Protein AF-0000000087552614 (afdb_homodimer)

pLDDT: mean 97.29, std 1.92, range [86.25, 98.88]

Structure (mmCIF, N/CA/C/O backbone):
data_AF-0000000087552614-model_v1
#
loop_
_entity.id
_entity.type
_entity.pdbx_description
1 polymer 'ABM domain-containing protein'
#
loop_
_atom_site.group_PDB
_atom_site.id
_atom_site.type_symbol
_atom_site.label_atom_id
_atom_site.label_alt_id
_atom_site.label_comp_id
_atom_site.label_asym_id
_atom_site.label_entity_id
_atom_site.label_seq_id
_atom_site.pdbx_PDB_ins_code
_atom_site.Cartn_x
_atom_site.Cartn_y
_atom_site.Cartn_z
_atom_site.occupancy
_atom_site.B_iso_or_equiv
_atom_site.auth_seq_id
_atom_site.auth_comp_id
_atom_site.auth_asym_id
_atom_site.auth_atom_id
_atom_site.pdbx_PDB_model_num
ATOM 1 N N . MET A 1 1 ? -5.281 -1.319 14.594 1 91.44 1 MET A N 1
ATOM 2 C CA . MET A 1 1 ? -5.262 -1.815 13.227 1 91.44 1 MET A CA 1
ATOM 3 C C . MET A 1 1 ? -3.836 -2.098 12.766 1 91.44 1 MET A C 1
ATOM 5 O O . MET A 1 1 ? -2.91 -1.363 13.117 1 91.44 1 MET A O 1
ATOM 9 N N . ILE A 1 2 ? -3.617 -3.404 12.156 1 97.44 2 ILE A N 1
ATOM 10 C CA . ILE A 1 2 ? -2.316 -3.822 11.641 1 97.44 2 ILE A CA 1
ATOM 11 C C . ILE A 1 2 ? -2.246 -3.561 10.141 1 97.44 2 ILE A C 1
ATOM 13 O O . ILE A 1 2 ? -3.111 -4.012 9.383 1 97.44 2 ILE A O 1
ATOM 17 N N . ASN A 1 3 ? -1.23 -2.799 9.727 1 98.5 3 ASN A N 1
ATOM 18 C CA . ASN A 1 3 ? -1.016 -2.492 8.312 1 98.5 3 ASN A CA 1
ATOM 19 C C . ASN A 1 3 ? 0.333 -3.014 7.828 1 98.5 3 ASN A C 1
ATOM 21 O O . ASN A 1 3 ? 1.365 -2.754 8.445 1 98.5 3 ASN A O 1
ATOM 25 N N . VAL A 1 4 ? 0.283 -3.771 6.781 1 98.38 4 VAL A N 1
ATOM 26 C CA . VAL A 1 4 ? 1.5 -4.426 6.312 1 98.38 4 VAL A CA 1
ATOM 27 C C . VAL A 1 4 ? 1.606 -4.297 4.793 1 98.38 4 VAL A C 1
ATOM 29 O O . VAL A 1 4 ? 0.61 -4.438 4.082 1 98.38 4 VAL A O 1
ATOM 32 N N . ILE A 1 5 ? 2.811 -4.047 4.309 1 98.69 5 ILE A N 1
ATOM 33 C CA . ILE A 1 5 ? 3.127 -4.168 2.891 1 98.69 5 ILE A CA 1
ATOM 34 C C . ILE A 1 5 ? 4.223 -5.211 2.693 1 98.69 5 ILE A C 1
ATOM 36 O O . ILE A 1 5 ? 5.246 -5.188 3.383 1 98.69 5 ILE A O 1
ATOM 40 N N . VAL A 1 6 ? 3.971 -6.09 1.842 1 98.5 6 VAL A N 1
ATOM 41 C CA . VAL A 1 6 ? 4.969 -7.082 1.453 1 98.5 6 VAL A CA 1
ATOM 42 C C . VAL A 1 6 ? 5.328 -6.902 -0.021 1 98.5 6 VAL A C 1
ATOM 44 O O . VAL A 1 6 ? 4.441 -6.789 -0.871 1 98.5 6 VAL A O 1
ATOM 47 N N . THR A 1 7 ? 6.559 -6.828 -0.324 1 98.56 7 THR A N 1
ATOM 48 C CA . THR A 1 7 ? 7.012 -6.77 -1.709 1 98.56 7 THR A CA 1
ATOM 49 C C . THR A 1 7 ? 8 -7.891 -2.002 1 98.56 7 THR A C 1
ATOM 51 O O . THR A 1 7 ? 8.773 -8.289 -1.125 1 98.56 7 THR A O 1
ATOM 54 N N . TYR A 1 8 ? 7.926 -8.328 -3.164 1 98.62 8 TYR A N 1
ATOM 55 C CA . TYR A 1 8 ? 8.875 -9.336 -3.621 1 98.62 8 TYR A CA 1
ATOM 56 C C . TYR A 1 8 ? 8.93 -9.383 -5.145 1 98.62 8 TYR A C 1
ATOM 58 O O . TYR A 1 8 ? 7.98 -8.977 -5.816 1 98.62 8 TYR A O 1
ATOM 66 N N . THR A 1 9 ? 10.055 -9.883 -5.684 1 98.38 9 THR A N 1
ATOM 67 C CA . THR A 1 9 ? 10.266 -10.016 -7.121 1 98.38 9 THR A CA 1
ATOM 68 C C . THR A 1 9 ? 10.391 -11.484 -7.512 1 98.38 9 THR A C 1
ATOM 70 O O . THR A 1 9 ? 11.047 -12.266 -6.82 1 98.38 9 THR A O 1
ATOM 73 N N . VAL A 1 10 ? 9.719 -11.875 -8.562 1 98.19 10 VAL A N 1
ATOM 74 C CA . VAL A 1 10 ? 9.828 -13.242 -9.062 1 98.19 10 VAL A CA 1
ATOM 75 C C . VAL A 1 10 ? 10.523 -13.242 -10.422 1 98.19 10 VAL A C 1
ATOM 77 O O . VAL A 1 10 ? 10.734 -12.188 -11.023 1 98.19 10 VAL A O 1
ATOM 80 N N . LYS A 1 11 ? 10.891 -14.43 -10.875 1 97.12 11 LYS A N 1
ATOM 81 C CA . LYS A 1 11 ? 11.43 -14.562 -12.227 1 97.12 11 LYS A CA 1
ATOM 82 C C . LYS A 1 11 ? 10.352 -14.344 -13.273 1 97.12 11 LYS A C 1
ATOM 84 O O . LYS A 1 11 ? 9.188 -14.711 -13.062 1 97.12 11 LYS A O 1
ATOM 89 N N . PRO A 1 12 ? 10.82 -13.75 -14.359 1 97.38 12 PRO A N 1
ATOM 90 C CA . PRO A 1 12 ? 9.836 -13.484 -15.414 1 97.38 12 PRO A CA 1
ATOM 91 C C . PRO A 1 12 ? 9.016 -14.711 -15.789 1 97.38 12 PRO A C 1
ATOM 93 O O . PRO A 1 12 ? 7.82 -14.602 -16.047 1 97.38 12 PRO A O 1
ATOM 96 N N . GLU A 1 13 ? 9.57 -15.875 -15.812 1 97.31 13 GLU A N 1
ATOM 97 C CA . GLU A 1 13 ? 8.898 -17.094 -16.266 1 97.31 13 GLU A CA 1
ATOM 98 C C . GLU A 1 13 ? 7.836 -17.547 -15.273 1 97.31 13 GLU A C 1
ATOM 100 O O . GLU A 1 13 ? 6.984 -18.375 -15.602 1 97.31 13 GLU A O 1
ATOM 105 N N . PHE A 1 14 ? 7.926 -16.984 -14.062 1 98.25 14 PHE A N 1
ATOM 106 C CA . PHE A 1 14 ? 7 -17.422 -13.023 1 98.25 14 PHE A CA 1
ATOM 107 C C . PHE A 1 14 ? 5.879 -16.406 -12.836 1 98.25 14 PHE A C 1
ATOM 109 O O . PHE A 1 14 ? 4.957 -16.625 -12.047 1 98.25 14 PHE A O 1
ATOM 116 N N . VAL A 1 15 ? 5.828 -15.281 -13.5 1 98.44 15 VAL A N 1
ATOM 117 C CA . VAL A 1 15 ? 4.902 -14.172 -13.305 1 98.44 15 VAL A CA 1
ATOM 118 C C . VAL A 1 15 ? 3.469 -14.648 -13.523 1 98.44 15 VAL A C 1
ATOM 120 O O . VAL A 1 15 ? 2.594 -14.414 -12.688 1 98.44 15 VAL A O 1
ATOM 123 N N . SER A 1 16 ? 3.234 -15.305 -14.625 1 98.44 16 SER A N 1
ATOM 124 C CA . SER A 1 16 ? 1.885 -15.766 -14.945 1 98.44 16 SER A CA 1
ATOM 125 C C . SER A 1 16 ? 1.366 -16.75 -13.898 1 98.44 16 SER A C 1
ATOM 127 O O . SER A 1 16 ? 0.228 -16.625 -13.445 1 98.44 16 SER A O 1
ATOM 129 N N . GLU A 1 17 ? 2.195 -17.688 -13.57 1 98.44 17 GLU A N 1
ATOM 130 C CA . GLU A 1 17 ? 1.82 -18.672 -12.555 1 98.44 17 GLU A CA 1
ATOM 131 C C . GLU A 1 17 ? 1.575 -18 -11.211 1 98.44 17 GLU A C 1
ATOM 133 O O . GLU A 1 17 ? 0.636 -18.359 -10.492 1 98.44 17 GLU A O 1
ATOM 138 N N . ASN A 1 18 ? 2.451 -17.062 -10.852 1 98.56 18 ASN A N 1
ATOM 139 C CA . ASN A 1 18 ? 2.262 -16.344 -9.602 1 98.56 18 ASN A CA 1
ATOM 140 C C . ASN A 1 18 ? 0.92 -15.625 -9.562 1 98.56 18 ASN A C 1
ATOM 142 O O . ASN A 1 18 ? 0.214 -15.664 -8.555 1 98.56 18 ASN A O 1
ATOM 146 N N . LYS A 1 19 ? 0.552 -14.914 -10.625 1 98.62 19 LYS A N 1
ATOM 147 C CA . LYS A 1 19 ? -0.737 -14.242 -10.727 1 98.62 19 LYS A CA 1
ATOM 148 C C . LYS A 1 19 ? -1.891 -15.219 -10.508 1 98.62 19 LYS A C 1
ATOM 150 O O . LYS A 1 19 ? -2.85 -14.906 -9.797 1 98.62 19 LYS A O 1
ATOM 155 N N . THR A 1 20 ? -1.767 -16.375 -11.141 1 98.69 20 THR A N 1
ATOM 156 C CA . THR A 1 20 ? -2.793 -17.391 -10.992 1 98.69 20 THR A CA 1
ATOM 157 C C . THR A 1 20 ? -2.922 -17.828 -9.539 1 98.69 20 THR A C 1
ATOM 159 O O . THR A 1 20 ? -4.035 -17.953 -9.016 1 98.69 20 THR A O 1
ATOM 162 N N . ASN A 1 21 ? -1.779 -18.062 -8.898 1 98.62 21 ASN A N 1
ATOM 163 C CA . ASN A 1 21 ? -1.773 -18.469 -7.496 1 98.62 21 ASN A CA 1
ATOM 164 C C . ASN A 1 21 ? -2.387 -17.406 -6.598 1 98.62 21 ASN A C 1
ATOM 166 O O . ASN A 1 21 ? -3.105 -17.719 -5.648 1 98.62 21 ASN A O 1
ATOM 170 N N . ILE A 1 22 ? -2.117 -16.156 -6.875 1 98.75 22 ILE A N 1
ATOM 171 C CA . ILE A 1 22 ? -2.652 -15.031 -6.105 1 98.75 22 ILE A CA 1
ATOM 172 C C . ILE A 1 22 ? -4.172 -15 -6.234 1 98.75 22 ILE A C 1
ATOM 174 O O . ILE A 1 22 ? -4.883 -14.883 -5.23 1 98.75 22 ILE A O 1
ATOM 178 N N . ARG A 1 23 ? -4.656 -15.141 -7.465 1 98.19 23 ARG A N 1
ATOM 179 C CA . ARG A 1 23 ? -6.102 -15.141 -7.676 1 98.19 23 ARG A CA 1
ATOM 180 C C . ARG A 1 23 ? -6.773 -16.25 -6.891 1 98.19 23 ARG A C 1
ATOM 182 O O . ARG A 1 23 ? -7.863 -16.078 -6.344 1 98.19 23 ARG A O 1
ATOM 189 N N . LYS A 1 24 ? -6.125 -17.406 -6.848 1 97.81 24 LYS A N 1
ATOM 190 C CA . LYS A 1 24 ? -6.668 -18.562 -6.129 1 97.81 24 LYS A CA 1
ATOM 191 C C . LYS A 1 24 ? -6.879 -18.234 -4.652 1 97.81 24 LYS A C 1
ATOM 193 O O . LYS A 1 24 ? -7.949 -18.484 -4.105 1 97.81 24 LYS A O 1
ATOM 198 N N . PHE A 1 25 ? -5.863 -17.609 -4.023 1 98.19 25 PHE A N 1
ATOM 199 C CA . PHE A 1 25 ? -6.066 -17.391 -2.594 1 98.19 25 PHE A CA 1
ATOM 200 C C . PHE A 1 25 ? -6.992 -16.203 -2.354 1 98.19 25 PHE A C 1
ATOM 202 O O . PHE A 1 25 ? -7.707 -16.156 -1.349 1 98.19 25 PHE A O 1
ATOM 209 N N . LEU A 1 26 ? -6.988 -15.211 -3.24 1 97.81 26 LEU A N 1
ATOM 210 C CA . LEU A 1 26 ? -7.934 -14.109 -3.084 1 97.81 26 LEU A CA 1
ATOM 211 C C . LEU A 1 26 ? -9.367 -14.609 -3.137 1 97.81 26 LEU A C 1
ATOM 213 O O . LEU A 1 26 ? -10.234 -14.109 -2.416 1 97.81 26 LEU A O 1
ATOM 217 N N . GLU A 1 27 ? -9.625 -15.625 -4.027 1 96.25 27 GLU A N 1
ATOM 218 C CA . GLU A 1 27 ? -10.93 -16.266 -4.078 1 96.25 27 GLU A CA 1
ATOM 219 C C . GLU A 1 27 ? -11.273 -16.922 -2.744 1 96.25 27 GLU A C 1
ATOM 221 O O . GLU A 1 27 ? -12.414 -16.844 -2.273 1 96.25 27 GLU A O 1
ATOM 226 N N . GLY A 1 28 ? -10.289 -17.516 -2.148 1 95.31 28 GLY A N 1
ATOM 227 C CA . GLY A 1 28 ? -10.484 -18.125 -0.842 1 95.31 28 GLY A CA 1
ATOM 228 C C . GLY A 1 28 ? -10.812 -17.125 0.243 1 95.31 28 GLY A C 1
ATOM 229 O O . GLY A 1 28 ? -11.531 -17.453 1.197 1 95.31 28 GLY A O 1
ATOM 230 N N . PHE A 1 29 ? -10.273 -15.914 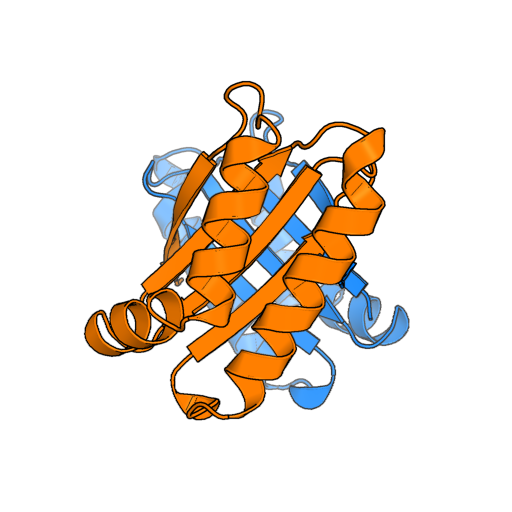0.138 1 96.88 29 PHE A N 1
ATOM 231 C CA . PHE A 1 29 ? -10.492 -14.859 1.124 1 96.88 29 PHE A CA 1
ATOM 232 C C . PHE A 1 29 ? -11.945 -14.383 1.096 1 96.88 29 PHE A C 1
ATOM 234 O O . PHE A 1 29 ? -12.43 -13.805 2.068 1 96.88 29 PHE A O 1
ATOM 241 N N . LYS A 1 30 ? -12.602 -14.609 0.006 1 93.75 30 LYS A N 1
ATOM 242 C CA . LYS A 1 30 ? -13.977 -14.133 -0.14 1 93.75 30 LYS A CA 1
ATOM 243 C C . LYS A 1 30 ? -14.906 -14.828 0.848 1 93.75 30 LYS A C 1
ATOM 245 O O . LYS A 1 30 ? -16 -14.336 1.132 1 93.75 30 LYS A O 1
ATOM 250 N N . ASN A 1 31 ? -14.531 -15.953 1.357 1 93 31 ASN A N 1
ATOM 251 C CA . ASN A 1 31 ? -15.344 -16.734 2.289 1 93 31 ASN A CA 1
ATOM 252 C C . ASN A 1 31 ? -15.133 -16.266 3.73 1 93 31 ASN A C 1
ATOM 254 O O . ASN A 1 31 ? -15.82 -16.734 4.641 1 93 31 ASN A O 1
ATOM 258 N N . LEU A 1 32 ? -14.234 -15.375 3.982 1 96 32 LEU A N 1
ATOM 259 C CA . LEU A 1 32 ? -13.953 -14.828 5.305 1 96 32 LEU A CA 1
ATOM 260 C C . LEU A 1 32 ? -14.766 -13.555 5.547 1 96 32 LEU A C 1
ATOM 262 O O . LEU A 1 32 ? -15.414 -13.047 4.633 1 96 32 LEU A O 1
ATOM 266 N N . ASN A 1 33 ? -14.727 -13.07 6.84 1 96.62 33 ASN A N 1
ATOM 267 C CA . ASN A 1 33 ? -15.398 -11.812 7.172 1 96.62 33 ASN A CA 1
ATOM 268 C C . ASN A 1 33 ? -14.641 -10.609 6.637 1 96.62 33 ASN A C 1
ATOM 270 O O . ASN A 1 33 ? -13.703 -10.125 7.277 1 96.62 33 ASN A O 1
ATOM 274 N N . GLN A 1 34 ? -15.133 -10.078 5.547 1 95 34 GLN A N 1
ATOM 275 C CA . GLN A 1 34 ? -14.438 -9.039 4.793 1 95 34 GLN A CA 1
ATOM 276 C C . GLN A 1 34 ? -14.406 -7.727 5.566 1 95 34 GLN A C 1
ATOM 278 O O . GLN A 1 34 ? -13.664 -6.809 5.207 1 95 34 GLN A O 1
ATOM 283 N N . SER A 1 35 ? -15.164 -7.652 6.609 1 96.44 35 SER A N 1
ATOM 284 C CA . SER A 1 35 ? -15.203 -6.414 7.379 1 96.44 35 SER A CA 1
ATOM 285 C C . SER A 1 35 ? -14.031 -6.336 8.359 1 96.44 35 SER A C 1
ATOM 287 O O . SER A 1 35 ? -13.773 -5.281 8.938 1 96.44 35 SER A O 1
ATOM 289 N N . THR A 1 36 ? -13.281 -7.414 8.484 1 98 36 THR A N 1
ATOM 290 C CA . THR A 1 36 ? -12.281 -7.477 9.547 1 98 36 THR A CA 1
ATOM 291 C C . THR A 1 36 ? -10.883 -7.297 8.977 1 98 36 THR A C 1
ATOM 293 O O . THR A 1 36 ? -9.914 -7.164 9.727 1 98 36 THR A O 1
ATOM 296 N N . PHE A 1 37 ? -10.766 -7.277 7.652 1 98.38 37 PHE A N 1
ATOM 297 C CA . PHE A 1 37 ? -9.461 -7.102 7.023 1 98.38 37 PHE A CA 1
ATOM 298 C C . PHE A 1 37 ? -9.617 -6.602 5.594 1 98.38 37 PHE A C 1
ATOM 300 O O . PHE A 1 37 ? -10.719 -6.621 5.039 1 98.38 37 PHE A O 1
ATOM 307 N N . GLU A 1 38 ? -8.578 -6.07 5.062 1 97.44 38 GLU A N 1
ATOM 308 C CA . GLU A 1 38 ? -8.414 -5.691 3.662 1 97.44 38 GLU A CA 1
ATOM 309 C C . GLU A 1 38 ? -7.129 -6.273 3.08 1 97.44 38 GLU A C 1
ATOM 311 O O . GLU A 1 38 ? -6.09 -6.277 3.738 1 97.44 38 GLU A O 1
ATOM 316 N N . TYR A 1 39 ? -7.262 -6.848 1.894 1 98.31 39 TYR A N 1
ATOM 317 C CA . TYR A 1 39 ? -6.117 -7.453 1.226 1 98.31 39 TYR A CA 1
ATOM 318 C C . TYR A 1 39 ? -6.145 -7.172 -0.272 1 98.31 39 TYR A C 1
ATOM 320 O O . TYR A 1 39 ? -7.074 -7.59 -0.97 1 98.31 39 TYR A O 1
ATOM 328 N N . LYS A 1 40 ? -5.125 -6.48 -0.748 1 98 40 LYS A N 1
ATOM 329 C CA . LYS A 1 40 ? -4.996 -6.168 -2.168 1 98 40 LYS A CA 1
ATOM 330 C C . LYS A 1 40 ? -3.609 -6.543 -2.689 1 98 40 LYS A C 1
ATOM 332 O O . LYS A 1 40 ? -2.611 -6.379 -1.985 1 98 40 LYS A O 1
ATOM 337 N N . VAL A 1 41 ? -3.646 -7 -3.875 1 98.81 41 VAL A N 1
ATOM 338 C CA . VAL A 1 41 ? -2.379 -7.387 -4.48 1 98.81 41 VAL A CA 1
ATOM 339 C C . VAL A 1 41 ? -2.184 -6.637 -5.797 1 98.81 41 VAL A C 1
ATOM 341 O O . VAL A 1 41 ? -3.115 -6.512 -6.594 1 98.81 41 VAL A O 1
ATOM 344 N N . TYR A 1 42 ? -0.961 -6.18 -5.984 1 98.81 42 TYR A N 1
ATOM 345 C CA . TYR A 1 42 ? -0.604 -5.41 -7.168 1 98.81 42 TYR A CA 1
ATOM 346 C C . TYR A 1 42 ? 0.678 -5.941 -7.801 1 98.81 42 TYR A C 1
ATOM 348 O O . TYR A 1 42 ? 1.432 -6.676 -7.16 1 98.81 42 TYR A O 1
ATOM 356 N N . ILE A 1 43 ? 0.836 -5.594 -9.023 1 98.62 43 ILE A N 1
ATOM 357 C CA . ILE A 1 43 ? 2.119 -5.762 -9.695 1 98.62 43 ILE A CA 1
ATOM 358 C C . ILE A 1 43 ? 2.65 -4.402 -10.141 1 98.62 43 ILE A C 1
ATOM 360 O O . ILE A 1 43 ? 1.888 -3.559 -10.625 1 98.62 43 ILE A O 1
ATOM 364 N N . LYS A 1 44 ? 3.955 -4.199 -9.945 1 98 44 LYS A N 1
ATOM 365 C CA . LYS A 1 44 ? 4.574 -2.924 -10.305 1 98 44 LYS A CA 1
ATOM 366 C C . LYS A 1 44 ? 4.828 -2.838 -11.805 1 98 44 LYS A C 1
ATOM 368 O O . LYS A 1 44 ? 4.602 -3.805 -12.539 1 98 44 LYS A O 1
ATOM 373 N N . GLU A 1 45 ? 5.258 -1.737 -12.242 1 97.31 45 GLU A N 1
ATOM 374 C CA . GLU A 1 45 ? 5.414 -1.445 -13.664 1 97.31 45 GLU A CA 1
ATOM 375 C C . GLU A 1 45 ? 6.484 -2.33 -14.297 1 97.31 45 GLU A C 1
ATOM 377 O O . GLU A 1 45 ? 6.441 -2.602 -15.5 1 97.31 45 GLU A O 1
ATOM 382 N N . ASP A 1 46 ? 7.48 -2.826 -13.477 1 97.44 46 ASP A N 1
ATOM 383 C CA . ASP A 1 46 ? 8.555 -3.656 -14.016 1 97.44 46 ASP A CA 1
ATOM 384 C C . ASP A 1 46 ? 8.023 -5.023 -14.445 1 97.44 46 ASP A C 1
ATOM 386 O O . ASP A 1 46 ? 8.727 -5.781 -15.117 1 97.44 46 ASP A O 1
ATOM 390 N N . GLY A 1 47 ? 6.863 -5.383 -14.016 1 97.5 47 GLY A N 1
ATOM 391 C CA . GLY A 1 47 ? 6.18 -6.59 -14.453 1 97.5 47 GLY A CA 1
ATOM 392 C C . GLY A 1 47 ? 6.609 -7.828 -13.688 1 97.5 47 GLY A C 1
ATOM 393 O O . GLY A 1 47 ? 6.133 -8.93 -13.961 1 97.5 47 GLY A O 1
ATOM 394 N N . VAL A 1 48 ? 7.555 -7.648 -12.711 1 98.06 48 VAL A N 1
ATOM 395 C CA . VAL A 1 48 ? 8.062 -8.836 -12.031 1 98.06 48 VAL A CA 1
ATOM 396 C C . VAL A 1 48 ? 8.008 -8.625 -10.516 1 98.06 48 VAL A C 1
ATOM 398 O O . VAL A 1 48 ? 8.164 -9.57 -9.742 1 98.06 48 VAL A O 1
ATOM 401 N N . THR A 1 49 ? 7.785 -7.395 -10.016 1 98.5 49 THR A N 1
ATOM 402 C CA . THR A 1 49 ? 7.711 -7.094 -8.594 1 98.5 49 THR A CA 1
ATOM 403 C C . THR A 1 49 ? 6.258 -6.977 -8.141 1 98.5 49 THR A C 1
ATOM 405 O O . THR A 1 49 ? 5.484 -6.211 -8.711 1 98.5 49 THR A O 1
ATOM 408 N N . PHE A 1 50 ? 5.93 -7.793 -7.133 1 98.75 50 PHE A N 1
ATOM 409 C CA . PHE A 1 50 ? 4.578 -7.82 -6.586 1 98.75 50 PHE A CA 1
ATOM 410 C C . PHE A 1 50 ? 4.523 -7.105 -5.242 1 98.75 50 PHE A C 1
ATOM 412 O O . PHE A 1 50 ? 5.508 -7.094 -4.5 1 98.75 50 PHE A O 1
ATOM 419 N N . LEU A 1 51 ? 3.426 -6.492 -5.027 1 98.88 51 LEU A N 1
ATOM 420 C CA . LEU A 1 51 ? 3.162 -5.793 -3.777 1 98.88 51 LEU A CA 1
ATOM 421 C C . LEU A 1 51 ? 1.842 -6.25 -3.166 1 98.88 51 LEU A C 1
ATOM 423 O O . LEU A 1 51 ? 0.796 -6.18 -3.816 1 98.88 51 LEU A O 1
ATOM 427 N N . HIS A 1 52 ? 1.877 -6.812 -1.969 1 98.81 52 HIS A N 1
ATOM 428 C CA . HIS A 1 52 ? 0.703 -7.148 -1.17 1 98.81 52 HIS A CA 1
ATOM 429 C C . HIS A 1 52 ? 0.426 -6.074 -0.123 1 98.81 52 HIS A C 1
ATOM 431 O O . HIS A 1 52 ? 1.271 -5.805 0.733 1 98.81 52 HIS A O 1
ATOM 437 N N . TYR A 1 53 ? -0.709 -5.457 -0.28 1 98.69 53 TYR A N 1
ATOM 438 C CA . TYR A 1 53 ? -1.205 -4.5 0.704 1 98.69 53 TYR A CA 1
ATOM 439 C C . TYR A 1 53 ? -2.271 -5.137 1.591 1 98.69 53 TYR A C 1
ATOM 441 O O . TYR A 1 53 ? -3.266 -5.668 1.093 1 98.69 53 TYR A O 1
ATOM 449 N N . SER A 1 54 ? -2.012 -5.047 3.008 1 98.56 54 SER A N 1
ATOM 450 C CA . SER A 1 54 ? -2.99 -5.688 3.879 1 98.56 54 SER A CA 1
ATOM 451 C C . SER A 1 54 ? -3.199 -4.887 5.16 1 98.56 54 SER A C 1
ATOM 453 O O . SER A 1 54 ? -2.264 -4.266 5.668 1 98.56 54 SER A O 1
ATOM 455 N N . ASN A 1 55 ? -4.418 -4.852 5.609 1 98.25 55 ASN A N 1
ATOM 456 C CA . ASN A 1 55 ? -4.84 -4.312 6.898 1 98.25 55 ASN A CA 1
ATOM 457 C C . ASN A 1 55 ? -5.684 -5.32 7.68 1 98.25 55 ASN A C 1
ATOM 459 O O . ASN A 1 55 ? -6.547 -5.984 7.105 1 98.25 55 ASN A O 1
ATOM 463 N N . TYR A 1 56 ? -5.41 -5.426 8.977 1 98.5 56 TYR A N 1
ATOM 464 C CA . TYR A 1 56 ? -6.156 -6.309 9.867 1 98.5 56 TYR A CA 1
ATOM 465 C C . TYR A 1 56 ? -6.637 -5.555 11.102 1 98.5 56 TYR A C 1
ATOM 467 O O . TYR A 1 56 ? -5.898 -4.738 11.664 1 98.5 56 TYR A O 1
ATOM 475 N N . ILE A 1 57 ? -7.844 -5.918 11.641 1 98 57 ILE A N 1
ATOM 476 C CA . ILE A 1 57 ? -8.398 -5.203 12.789 1 98 57 ILE A CA 1
ATOM 477 C C . ILE A 1 57 ? -7.609 -5.559 14.047 1 98 57 ILE A C 1
ATOM 479 O O . ILE A 1 57 ? -7.586 -4.789 15.008 1 98 57 ILE A O 1
ATOM 483 N N . ASN A 1 58 ? -7.102 -6.75 14.078 1 97.69 58 ASN A N 1
ATOM 484 C CA . ASN A 1 58 ? -6.258 -7.188 15.188 1 97.69 58 ASN A CA 1
ATOM 485 C C . ASN A 1 58 ? -5.402 -8.391 14.797 1 97.69 58 ASN A C 1
ATOM 487 O O . ASN A 1 58 ? -5.488 -8.883 13.672 1 97.69 58 ASN A O 1
ATOM 491 N N . LYS A 1 59 ? -4.539 -8.789 15.719 1 96.94 59 LYS A N 1
ATOM 492 C CA . LYS A 1 59 ? -3.568 -9.852 15.453 1 96.94 59 LYS A CA 1
ATOM 493 C C . LYS A 1 59 ? -4.266 -11.18 15.211 1 96.94 59 LYS A C 1
ATOM 495 O O . LYS A 1 59 ? -3.789 -12 14.422 1 96.94 59 LYS A O 1
ATOM 500 N N . GLU A 1 60 ? -5.348 -11.375 15.875 1 97.81 60 GLU A N 1
ATOM 501 C CA . GLU A 1 60 ? -6.094 -12.625 15.711 1 97.81 60 GLU A CA 1
ATOM 502 C C . GLU A 1 60 ? -6.605 -12.781 14.281 1 97.81 60 GLU A C 1
ATOM 504 O O . GLU A 1 60 ? -6.469 -13.844 13.68 1 97.81 60 GLU A O 1
ATOM 509 N N . ILE A 1 61 ? -7.148 -11.742 13.758 1 97.94 61 ILE A N 1
ATOM 510 C CA . ILE A 1 61 ? -7.664 -11.758 12.391 1 97.94 61 ILE A CA 1
ATOM 511 C C . ILE A 1 61 ? -6.512 -11.938 11.406 1 97.94 61 ILE A C 1
ATOM 513 O O . ILE A 1 61 ? -6.625 -12.703 10.445 1 97.94 61 ILE A O 1
ATOM 517 N N . GLN A 1 62 ? -5.422 -11.281 11.633 1 98 62 GLN A N 1
ATOM 518 C CA . GLN A 1 62 ? -4.242 -11.461 10.789 1 98 62 GLN A CA 1
ATOM 519 C C . GLN A 1 62 ? -3.838 -12.938 10.719 1 98 62 GLN A C 1
ATOM 521 O O . GLN A 1 62 ? -3.605 -13.469 9.633 1 98 62 GLN A O 1
ATOM 526 N N . HIS A 1 63 ? -3.721 -13.508 11.875 1 97.62 63 HIS A N 1
ATOM 527 C CA . HIS A 1 63 ? -3.344 -14.914 11.961 1 97.62 63 HIS A CA 1
ATOM 528 C C . HIS A 1 63 ? -4.332 -15.797 11.203 1 97.62 63 HIS A C 1
ATOM 530 O O . HIS A 1 63 ? -3.924 -16.703 10.461 1 97.62 63 HIS A O 1
ATOM 536 N N . GLU A 1 64 ? -5.578 -15.555 11.398 1 97.25 64 GLU A N 1
ATOM 537 C CA . GLU A 1 64 ? -6.617 -16.328 10.734 1 97.25 64 GLU A CA 1
ATOM 538 C C . GLU A 1 64 ? -6.488 -16.234 9.219 1 97.25 64 GLU A C 1
ATOM 540 O O . GLU A 1 64 ? -6.496 -17.266 8.523 1 97.25 64 GLU A O 1
ATOM 545 N N . VAL A 1 65 ? -6.352 -15.039 8.68 1 97.81 65 VAL A N 1
ATOM 546 C CA . VAL A 1 65 ? -6.289 -14.797 7.246 1 97.81 65 VAL A CA 1
ATOM 547 C C . VAL A 1 65 ? -5.047 -15.461 6.664 1 97.81 65 VAL A C 1
ATOM 549 O O . VAL A 1 65 ? -5.125 -16.172 5.652 1 97.81 65 VAL A O 1
ATOM 552 N N . LEU A 1 66 ? -3.943 -15.352 7.355 1 97.25 66 LEU A N 1
ATOM 553 C CA . LEU A 1 66 ? -2.662 -15.82 6.84 1 97.25 66 LEU A CA 1
ATOM 554 C C . LEU A 1 66 ? -2.531 -17.328 7.008 1 97.25 66 LEU A C 1
ATOM 556 O O . LEU A 1 66 ? -1.595 -17.938 6.484 1 97.25 66 LEU A O 1
ATOM 560 N N . ASN A 1 67 ? -3.518 -17.984 7.66 1 96.69 67 ASN A N 1
ATOM 561 C CA . ASN A 1 67 ? -3.453 -19.422 7.891 1 96.69 67 ASN A CA 1
ATOM 562 C C . ASN A 1 67 ? -4.473 -20.172 7.035 1 96.69 67 ASN A C 1
ATOM 564 O O . ASN A 1 67 ? -4.695 -21.359 7.238 1 96.69 67 ASN A O 1
ATOM 568 N N . THR A 1 68 ? -5.078 -19.5 6.172 1 97.19 68 THR A N 1
ATOM 569 C CA . THR A 1 68 ? -5.938 -20.203 5.23 1 97.19 68 THR A CA 1
ATOM 570 C C . THR A 1 68 ? -5.113 -21.141 4.348 1 97.19 68 THR A C 1
ATOM 572 O O . THR A 1 68 ? -4 -20.797 3.939 1 97.19 68 THR A O 1
ATOM 575 N N . PRO A 1 69 ? -5.656 -22.297 4.031 1 96.88 69 PRO A N 1
ATOM 576 C CA . PRO A 1 69 ? -4.898 -23.266 3.238 1 96.88 69 PRO A CA 1
ATOM 577 C C . PRO A 1 69 ? -4.441 -22.703 1.896 1 96.88 69 PRO A C 1
ATOM 579 O O . PRO A 1 69 ? -3.293 -22.906 1.492 1 96.88 69 PRO A O 1
ATOM 582 N N . SER A 1 70 ? -5.301 -22.031 1.244 1 96.88 70 SER A N 1
ATOM 583 C CA . SER A 1 70 ? -4.961 -21.484 -0.065 1 96.88 70 SER A CA 1
ATOM 584 C C . SER A 1 70 ? -3.826 -20.469 0.038 1 96.88 70 SER A C 1
ATOM 586 O O . SER A 1 70 ? -2.955 -20.406 -0.831 1 96.88 70 SER A O 1
ATOM 588 N N . PHE A 1 71 ? -3.805 -19.625 1.037 1 98.38 71 PHE A N 1
ATOM 589 C CA . PHE A 1 71 ? -2.748 -18.641 1.221 1 98.38 71 PHE A CA 1
ATOM 590 C C . PHE A 1 71 ? -1.422 -19.312 1.543 1 98.38 71 PHE A C 1
ATOM 592 O O . PHE A 1 71 ? -0.38 -18.938 1.001 1 98.38 71 PHE A O 1
ATOM 599 N N . LYS A 1 72 ? -1.467 -20.312 2.396 1 98.06 72 LYS A N 1
ATOM 600 C CA . LYS A 1 72 ? -0.26 -21.062 2.725 1 98.06 72 LYS A CA 1
ATOM 601 C C . LYS A 1 72 ? 0.324 -21.734 1.483 1 98.06 72 LYS A C 1
ATOM 603 O O . LYS A 1 72 ? 1.544 -21.766 1.304 1 98.06 72 LYS A O 1
ATOM 608 N N . ASP A 1 73 ? -0.525 -22.328 0.705 1 98.19 73 ASP A N 1
ATOM 609 C CA . ASP A 1 73 ? -0.075 -22.938 -0.543 1 98.19 73 ASP A CA 1
ATOM 610 C C . ASP A 1 73 ? 0.591 -21.906 -1.45 1 98.19 73 ASP A C 1
ATOM 612 O O . ASP A 1 73 ? 1.641 -22.172 -2.037 1 98.19 73 ASP A O 1
ATOM 616 N N . PHE A 1 74 ? -0.002 -20.703 -1.584 1 98.69 74 PHE A N 1
ATOM 617 C CA . PHE A 1 74 ? 0.592 -19.609 -2.357 1 98.69 74 PHE A CA 1
ATOM 618 C C . PHE A 1 74 ? 1.978 -19.266 -1.827 1 98.69 74 PHE A C 1
ATOM 620 O O . PHE A 1 74 ? 2.93 -19.141 -2.6 1 98.69 74 PHE A O 1
ATOM 627 N N . GLN A 1 75 ? 2.068 -19.047 -0.485 1 98.06 75 GLN A N 1
ATOM 628 C CA . GLN A 1 75 ? 3.352 -18.672 0.104 1 98.06 75 GLN A CA 1
ATOM 629 C C . GLN A 1 75 ? 4.422 -19.719 -0.211 1 98.06 75 GLN A C 1
ATOM 631 O O . GLN A 1 75 ? 5.547 -19.375 -0.573 1 98.06 75 GLN A 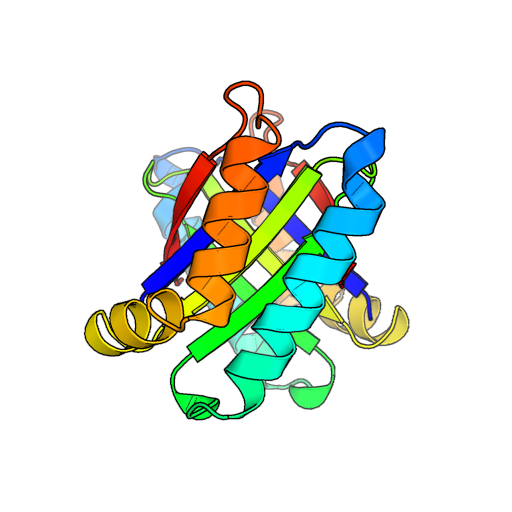O 1
ATOM 636 N N . ARG A 1 76 ? 4.039 -21.016 -0.104 1 98.06 76 ARG A N 1
ATOM 637 C CA . ARG A 1 76 ? 4.969 -22.109 -0.381 1 98.06 76 ARG A CA 1
ATOM 638 C C . ARG A 1 76 ? 5.457 -22.047 -1.826 1 98.06 76 ARG A C 1
ATOM 640 O O . ARG A 1 76 ? 6.66 -22.094 -2.082 1 98.06 76 ARG A O 1
ATOM 647 N N . LEU A 1 77 ? 4.52 -21.984 -2.734 1 98.19 77 LEU A N 1
ATOM 648 C CA . LEU A 1 77 ? 4.855 -21.969 -4.152 1 98.19 77 LEU A CA 1
ATOM 649 C C . LEU A 1 77 ? 5.711 -20.75 -4.496 1 98.19 77 LEU A C 1
ATOM 651 O O . LEU A 1 77 ? 6.684 -20.859 -5.242 1 98.19 77 LEU A O 1
ATOM 655 N N . ARG A 1 78 ? 5.355 -19.594 -3.98 1 98.31 78 ARG A N 1
ATOM 656 C CA . ARG A 1 78 ? 6.117 -18.359 -4.176 1 98.31 78 ARG A CA 1
ATOM 657 C C . ARG A 1 78 ? 7.551 -18.516 -3.68 1 98.31 78 ARG A C 1
ATOM 659 O O . ARG A 1 78 ? 8.5 -18.188 -4.391 1 98.31 78 ARG A O 1
ATOM 666 N N . ASP A 1 79 ? 7.699 -19.062 -2.49 1 96.94 79 ASP A N 1
ATOM 667 C CA . ASP A 1 79 ? 9.016 -19.219 -1.889 1 96.94 79 ASP A CA 1
ATOM 668 C C . ASP A 1 79 ? 9.859 -20.219 -2.68 1 96.94 79 ASP A C 1
ATOM 670 O O . ASP A 1 79 ? 11.062 -20.016 -2.857 1 96.94 79 ASP A O 1
ATOM 674 N N . GLU A 1 80 ? 9.258 -21.25 -3.162 1 96.62 80 GLU A N 1
ATOM 675 C CA . GLU A 1 80 ? 9.953 -22.297 -3.908 1 96.62 80 GLU A CA 1
ATOM 676 C C . GLU A 1 80 ? 10.406 -21.797 -5.273 1 96.62 80 GLU A C 1
ATOM 678 O O . GLU A 1 80 ? 11.352 -22.328 -5.859 1 96.62 80 GLU A O 1
ATOM 683 N N . SER A 1 81 ? 9.703 -20.828 -5.789 1 95.06 81 SER A N 1
ATOM 684 C CA . SER A 1 81 ? 10.047 -20.281 -7.098 1 95.06 81 SER A CA 1
ATOM 685 C C . SER A 1 81 ? 11.367 -19.531 -7.051 1 95.06 81 SER A C 1
ATOM 687 O O . SER A 1 81 ? 12.023 -19.359 -8.078 1 95.06 81 SER A O 1
ATOM 689 N N . GLY A 1 82 ? 11.719 -19 -5.855 1 92.56 82 GLY A N 1
ATOM 690 C CA . GLY A 1 82 ? 12.953 -18.234 -5.703 1 92.56 82 GLY A CA 1
ATOM 691 C C . GLY A 1 82 ? 12.742 -16.734 -5.773 1 92.56 82 GLY A C 1
ATOM 692 O O . GLY A 1 82 ? 12.422 -16.203 -6.836 1 92.56 82 GLY A O 1
ATOM 693 N N . LEU A 1 83 ? 12.953 -15.953 -4.727 1 93.25 83 LEU A N 1
ATOM 694 C CA . LEU A 1 83 ? 12.672 -14.523 -4.621 1 93.25 83 LEU A CA 1
ATOM 695 C C . LEU A 1 83 ? 13.961 -13.711 -4.656 1 93.25 83 LEU A C 1
ATOM 697 O O . LEU A 1 83 ? 13.922 -12.484 -4.629 1 93.25 83 LEU A O 1
ATOM 701 N N . GLN A 1 84 ? 15.078 -14.453 -4.914 1 86.44 84 GLN A N 1
ATOM 702 C CA . GLN A 1 84 ? 16.375 -13.789 -5.008 1 86.44 84 GLN A CA 1
ATOM 703 C C . GLN A 1 84 ? 16.531 -12.75 -3.902 1 86.44 84 GLN A C 1
ATOM 705 O O . GLN A 1 84 ? 16.906 -11.602 -4.168 1 86.44 84 GLN A O 1
ATOM 710 N N . ASP A 1 85 ? 16.172 -12.938 -2.699 1 91.19 85 ASP A N 1
ATOM 711 C CA . ASP A 1 85 ? 16.312 -12.109 -1.507 1 91.19 85 ASP A CA 1
ATOM 712 C C . ASP A 1 85 ? 15.57 -10.781 -1.678 1 91.19 85 ASP A C 1
ATOM 714 O O . ASP A 1 85 ? 16.031 -9.742 -1.193 1 91.19 85 ASP A O 1
ATOM 718 N N . SER A 1 86 ? 14.523 -10.805 -2.395 1 95.94 86 SER A N 1
ATOM 719 C CA . SER A 1 86 ? 13.789 -9.578 -2.682 1 95.94 86 SER A CA 1
ATOM 720 C C . SER A 1 86 ? 12.641 -9.375 -1.694 1 95.94 86 SER A C 1
ATOM 722 O O . SER A 1 86 ? 12.055 -8.289 -1.636 1 95.94 86 SER A O 1
ATOM 724 N N . HIS A 1 87 ? 12.352 -10.398 -0.932 1 97.19 87 HIS A N 1
ATOM 725 C CA . HIS A 1 87 ? 11.188 -10.367 -0.055 1 97.19 87 HIS A CA 1
ATOM 726 C C . HIS A 1 87 ? 11.359 -9.32 1.044 1 97.19 87 HIS A C 1
ATOM 728 O O . HIS A 1 87 ? 12.32 -9.383 1.82 1 97.19 87 HIS A O 1
ATOM 734 N N . LYS A 1 88 ? 10.531 -8.375 1.101 1 97.31 88 LYS A N 1
ATOM 735 C CA . LYS A 1 88 ? 10.555 -7.301 2.086 1 97.31 88 LYS A CA 1
ATOM 736 C C . LYS A 1 88 ? 9.195 -7.133 2.752 1 97.31 88 LYS A C 1
ATOM 738 O O . LYS A 1 88 ? 8.164 -7.105 2.072 1 97.31 88 LYS A O 1
ATOM 743 N N . VAL A 1 89 ? 9.148 -7.105 4.027 1 97.75 89 VAL A N 1
ATOM 744 C CA . VAL A 1 89 ? 7.953 -6.863 4.82 1 97.75 89 VAL A CA 1
ATOM 745 C C . VAL A 1 89 ? 8.07 -5.527 5.547 1 97.75 89 VAL A C 1
ATOM 747 O O . VAL A 1 89 ? 9.07 -5.273 6.23 1 97.75 89 VAL A O 1
ATOM 750 N N . GLU A 1 90 ? 7.109 -4.738 5.379 1 98.06 90 GLU A N 1
ATOM 751 C CA . GLU A 1 90 ? 7.055 -3.465 6.09 1 98.06 90 GLU A CA 1
ATOM 752 C C . GLU A 1 90 ? 5.777 -3.348 6.914 1 98.06 90 GLU A C 1
ATOM 754 O O . GLU A 1 90 ? 4.676 -3.525 6.391 1 98.06 90 GLU A O 1
ATOM 759 N N . VAL A 1 91 ? 5.961 -3 8.18 1 97.06 91 VAL A N 1
ATOM 760 C CA . VAL A 1 91 ? 4.836 -2.678 9.047 1 97.06 91 VAL A CA 1
ATOM 761 C C . VAL A 1 91 ? 4.633 -1.166 9.094 1 97.06 91 VAL A C 1
ATOM 763 O O . VAL A 1 91 ? 5.594 -0.408 9.258 1 97.06 91 VAL A O 1
ATOM 766 N N . LEU A 1 92 ? 3.402 -0.796 8.922 1 97.81 92 LEU A N 1
ATOM 767 C CA . LEU A 1 92 ? 3.088 0.621 8.781 1 97.81 92 LEU A CA 1
ATOM 768 C C . LEU A 1 92 ? 2.205 1.099 9.93 1 97.81 92 LEU A C 1
ATOM 770 O O . LEU A 1 92 ? 1.368 0.343 10.43 1 97.81 92 LEU A O 1
ATOM 774 N N . GLN A 1 93 ? 2.371 2.32 10.312 1 97.31 93 GLN A N 1
ATOM 775 C CA . GLN A 1 93 ? 1.5 2.957 11.297 1 97.31 93 GLN A CA 1
ATOM 776 C C . GLN A 1 93 ? 0.603 4.004 10.641 1 97.31 93 GLN A C 1
ATOM 778 O O . GLN A 1 93 ? 1.092 4.922 9.977 1 97.31 93 GLN A O 1
ATOM 783 N N . SER A 1 94 ? -0.726 3.85 10.852 1 96.88 94 SER A N 1
ATOM 784 C CA . SER A 1 94 ? -1.687 4.758 10.234 1 96.88 94 SER A CA 1
ATOM 785 C C . SER A 1 94 ? -1.589 6.156 10.836 1 96.88 94 SER A C 1
ATOM 787 O O . SER A 1 94 ? -1.411 6.305 12.047 1 96.88 94 SER A O 1
ATOM 789 N N . ILE A 1 95 ? -1.744 7.152 9.961 1 95.88 95 ILE A N 1
ATOM 790 C CA . ILE A 1 95 ? -1.83 8.539 10.406 1 95.88 95 ILE A CA 1
ATOM 791 C C . ILE A 1 95 ? -3.291 8.984 10.422 1 95.88 95 ILE A C 1
ATOM 793 O O . ILE A 1 95 ? -4.012 8.812 9.438 1 95.88 95 ILE A O 1
ATOM 797 N N . MET B 1 1 ? -9.398 1.161 -12.602 1 91.19 1 MET B N 1
ATOM 798 C CA . MET B 1 1 ? -9.016 1.651 -11.281 1 91.19 1 MET B CA 1
ATOM 799 C C . MET B 1 1 ? -7.535 2.035 -11.25 1 91.19 1 MET B C 1
ATOM 801 O O . MET B 1 1 ? -6.703 1.366 -11.859 1 91.19 1 MET B O 1
ATOM 805 N N . ILE B 1 2 ? -7.242 3.363 -10.711 1 97.44 2 ILE B N 1
ATOM 806 C CA . ILE B 1 2 ? -5.883 3.879 -10.594 1 97.44 2 ILE B CA 1
ATOM 807 C C . ILE B 1 2 ? -5.363 3.639 -9.172 1 97.44 2 ILE B C 1
ATOM 809 O O . ILE B 1 2 ? -6.004 4.027 -8.195 1 97.44 2 ILE B O 1
ATOM 813 N N . ASN B 1 3 ? -4.223 2.949 -9.078 1 98.5 3 ASN B N 1
ATOM 814 C CA . A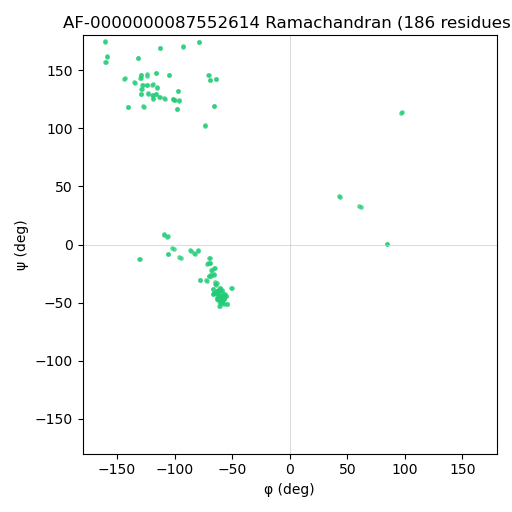SN B 1 3 ? -3.586 2.674 -7.797 1 98.5 3 ASN B CA 1
ATOM 815 C C . ASN B 1 3 ? -2.193 3.295 -7.715 1 98.5 3 ASN B C 1
ATOM 817 O O . ASN B 1 3 ? -1.371 3.102 -8.609 1 98.5 3 ASN B O 1
ATOM 821 N N . VAL B 1 4 ? -1.992 4.07 -6.695 1 98.44 4 VAL B N 1
ATOM 822 C CA . VAL B 1 4 ? -0.74 4.812 -6.59 1 98.44 4 VAL B CA 1
ATOM 823 C C . VAL B 1 4 ? -0.189 4.703 -5.172 1 98.44 4 VAL B C 1
ATOM 825 O O . VAL B 1 4 ? -0.943 4.785 -4.199 1 98.44 4 VAL B O 1
ATOM 828 N N . ILE B 1 5 ? 1.114 4.531 -5.059 1 98.69 5 ILE B N 1
ATOM 829 C CA . ILE B 1 5 ? 1.82 4.688 -3.791 1 98.69 5 ILE B CA 1
ATOM 830 C C . ILE B 1 5 ? 2.852 5.809 -3.908 1 98.69 5 ILE B C 1
ATOM 832 O O . ILE B 1 5 ? 3.631 5.844 -4.863 1 98.69 5 ILE B O 1
ATOM 836 N N . VAL B 1 6 ? 2.799 6.68 -3.012 1 98.5 6 VAL B N 1
ATOM 837 C CA . VAL B 1 6 ? 3.799 7.738 -2.92 1 98.5 6 VAL B CA 1
ATOM 838 C C . VAL B 1 6 ? 4.578 7.602 -1.614 1 98.5 6 VAL B C 1
ATOM 840 O O . VAL B 1 6 ? 3.988 7.434 -0.545 1 98.5 6 VAL B O 1
ATOM 843 N N . THR B 1 7 ? 5.848 7.613 -1.679 1 98.56 7 THR B N 1
ATOM 844 C CA . THR B 1 7 ? 6.688 7.598 -0.486 1 98.56 7 THR B CA 1
ATOM 845 C C . THR B 1 7 ? 7.645 8.789 -0.483 1 98.56 7 THR B C 1
ATOM 847 O O . THR B 1 7 ? 8.102 9.227 -1.541 1 98.56 7 THR B O 1
ATOM 850 N N . TYR B 1 8 ? 7.867 9.242 0.649 1 98.56 8 TYR B N 1
ATOM 851 C CA . TYR B 1 8 ? 8.836 10.312 0.822 1 98.56 8 TYR B CA 1
ATOM 852 C C . TYR B 1 8 ? 9.32 10.383 2.266 1 98.56 8 TYR B C 1
ATOM 854 O O . TYR B 1 8 ? 8.641 9.922 3.18 1 98.56 8 TYR B O 1
ATOM 862 N N . THR B 1 9 ? 10.516 10.961 2.469 1 98.38 9 THR B N 1
ATOM 863 C CA . THR B 1 9 ? 11.117 11.125 3.787 1 98.38 9 THR B CA 1
ATOM 864 C C . THR B 1 9 ? 11.242 12.602 4.141 1 98.38 9 THR B C 1
ATOM 866 O O . THR B 1 9 ? 11.617 13.422 3.299 1 98.38 9 THR B O 1
ATOM 869 N N . VAL B 1 10 ? 10.891 12.961 5.336 1 98.19 10 VAL B N 1
ATOM 870 C CA . VAL B 1 10 ? 11.047 14.336 5.797 1 98.19 10 VAL B CA 1
ATOM 871 C C . VAL B 1 10 ? 12.102 14.398 6.898 1 98.19 10 VAL B C 1
ATOM 873 O O . VAL B 1 10 ? 12.547 13.359 7.402 1 98.19 10 VAL B O 1
ATOM 876 N N . LYS B 1 11 ? 12.508 15.602 7.25 1 97.06 11 LYS B N 1
ATOM 877 C CA . LYS B 1 11 ? 13.406 15.781 8.383 1 97.06 11 LYS B CA 1
ATOM 878 C C . LYS B 1 11 ? 12.688 15.5 9.703 1 97.06 11 LYS B C 1
ATOM 880 O O . LYS B 1 11 ? 11.492 15.781 9.844 1 97.06 11 LYS B O 1
ATOM 885 N N . PRO B 1 12 ? 13.492 14.953 10.578 1 97.31 12 PRO B N 1
ATOM 886 C CA . PRO B 1 12 ? 12.883 14.625 11.875 1 97.31 12 PRO B CA 1
ATOM 887 C C . PRO B 1 12 ? 12.117 15.805 12.477 1 97.31 12 PRO B C 1
ATOM 889 O O . PRO B 1 12 ? 11.055 15.609 13.07 1 97.31 12 PRO B O 1
ATOM 892 N N . GLU B 1 13 ? 12.562 16.984 12.352 1 97.25 13 GLU B N 1
ATOM 893 C CA . GLU B 1 13 ? 11.969 18.156 13 1 97.25 13 GLU B CA 1
ATOM 894 C C . GLU B 1 13 ? 10.641 18.516 12.359 1 97.25 13 GLU B C 1
ATOM 896 O O . GLU B 1 13 ? 9.859 19.297 12.922 1 97.25 13 GLU B O 1
ATOM 901 N N . PHE B 1 14 ? 10.406 17.984 11.164 1 98.25 14 PHE B N 1
ATOM 902 C CA . PHE B 1 14 ? 9.195 18.328 10.438 1 98.25 14 PHE B CA 1
ATOM 903 C C . PHE B 1 14 ? 8.141 17.25 10.57 1 98.25 14 PHE B C 1
ATOM 905 O O . PHE B 1 14 ? 7.016 17.406 10.094 1 98.25 14 PHE B O 1
ATOM 912 N N . VAL B 1 15 ? 8.375 16.125 11.211 1 98.38 15 VAL B N 1
ATOM 913 C CA . VAL B 1 15 ? 7.512 14.945 11.273 1 98.38 15 VAL B CA 1
ATOM 914 C C . VAL B 1 15 ? 6.18 15.328 11.914 1 98.38 15 VAL B C 1
ATOM 916 O O . VAL B 1 15 ? 5.113 15.031 11.367 1 98.38 15 VAL B O 1
ATOM 919 N N . SER B 1 16 ? 6.23 15.984 13.039 1 98.38 16 SER B N 1
ATOM 920 C CA . SER B 1 16 ? 5.008 16.344 13.75 1 98.38 16 SER B CA 1
ATOM 921 C C . SER B 1 16 ? 4.141 17.281 12.906 1 98.38 16 SER B C 1
ATOM 923 O O . SER B 1 16 ? 2.928 17.078 12.805 1 98.38 16 SER B O 1
ATOM 925 N N . GLU B 1 17 ? 4.758 18.281 12.367 1 98.38 17 GLU B N 1
ATOM 926 C CA . GLU B 1 17 ? 4.035 19.219 11.516 1 98.38 17 GLU B CA 1
ATOM 927 C C . GLU B 1 17 ? 3.453 18.516 10.289 1 98.38 17 GLU B C 1
ATOM 929 O O . GLU B 1 17 ? 2.324 18.797 9.883 1 98.38 17 GLU B O 1
ATOM 934 N N . ASN B 1 18 ? 4.266 17.656 9.672 1 98.5 18 ASN B N 1
ATOM 935 C CA . ASN B 1 18 ? 3.77 16.906 8.523 1 98.5 18 ASN B CA 1
ATOM 936 C C . ASN B 1 18 ? 2.529 16.094 8.867 1 98.5 18 ASN B C 1
ATOM 938 O O . ASN B 1 18 ? 1.558 16.078 8.109 1 98.5 18 ASN B O 1
ATOM 942 N N . LYS B 1 19 ? 2.549 15.367 9.992 1 98.62 19 LYS B N 1
ATOM 943 C CA . LYS B 1 19 ? 1.396 14.602 10.453 1 98.62 19 LYS B CA 1
ATOM 944 C C . LYS B 1 19 ? 0.164 15.492 10.594 1 98.62 19 LYS B C 1
ATOM 946 O O . LYS B 1 19 ? -0.936 15.109 10.188 1 98.62 19 LYS B O 1
ATOM 951 N N . THR B 1 20 ? 0.37 16.656 11.172 1 98.62 20 THR B N 1
ATOM 952 C CA . THR B 1 20 ? -0.723 17.609 11.352 1 98.62 20 THR B CA 1
ATOM 953 C C . THR B 1 20 ? -1.301 18.031 10 1 98.62 20 THR B C 1
ATOM 955 O O . THR B 1 20 ? -2.521 18.062 9.82 1 98.62 20 THR B O 1
ATOM 958 N N . ASN B 1 21 ? -0.41 18.328 9.055 1 98.62 21 ASN B N 1
ATOM 959 C CA . ASN B 1 21 ? -0.839 18.719 7.715 1 98.62 21 ASN B CA 1
ATOM 960 C C . ASN B 1 21 ? -1.613 17.609 7.02 1 98.62 21 ASN B C 1
ATOM 962 O O . ASN B 1 21 ? -2.596 17.859 6.324 1 98.62 21 ASN B O 1
ATOM 966 N N . ILE B 1 22 ? -1.184 16.375 7.191 1 98.75 22 ILE B N 1
ATOM 967 C CA . ILE B 1 22 ? -1.839 15.219 6.598 1 98.75 22 ILE B CA 1
ATOM 968 C C . ILE B 1 22 ? -3.252 15.086 7.16 1 98.75 22 ILE B C 1
ATO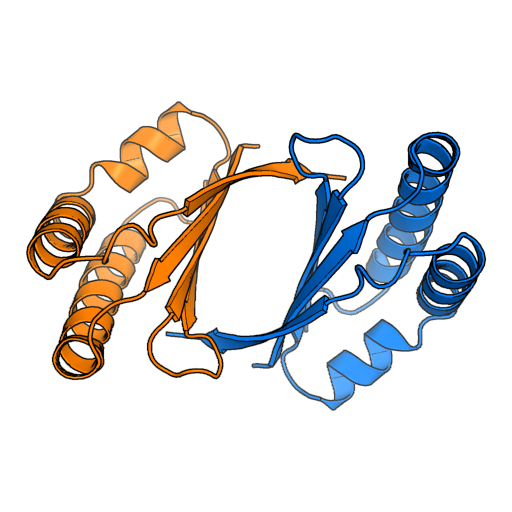M 970 O O . ILE B 1 22 ? -4.211 14.906 6.406 1 98.75 22 ILE B O 1
ATOM 974 N N . ARG B 1 23 ? -3.363 15.203 8.484 1 98.19 23 ARG B N 1
ATOM 975 C CA . ARG B 1 23 ? -4.68 15.102 9.102 1 98.19 23 ARG B CA 1
ATOM 976 C C . ARG B 1 23 ? -5.629 16.156 8.555 1 98.19 23 ARG B C 1
ATOM 978 O O . ARG B 1 23 ? -6.812 15.898 8.352 1 98.19 23 ARG B O 1
ATOM 985 N N . LYS B 1 24 ? -5.105 17.359 8.352 1 97.81 24 LYS B N 1
ATOM 986 C CA . LYS B 1 24 ? -5.914 18.453 7.836 1 97.81 24 LYS B CA 1
ATOM 987 C C . LYS B 1 24 ? -6.52 18.109 6.48 1 97.81 24 LYS B C 1
ATOM 989 O O . LYS B 1 24 ? -7.723 18.266 6.27 1 97.81 24 LYS B O 1
ATOM 994 N N . PHE B 1 25 ? -5.688 17.547 5.57 1 98.19 25 PHE B N 1
ATOM 995 C CA . PHE B 1 25 ? -6.281 17.297 4.258 1 98.19 25 PHE B CA 1
ATOM 996 C C . PHE B 1 25 ? -7.152 16.047 4.285 1 98.19 25 PHE B C 1
ATOM 998 O O . PHE B 1 25 ? -8.117 15.945 3.529 1 98.19 25 PHE B O 1
ATOM 1005 N N . LEU B 1 26 ? -6.82 15.062 5.125 1 97.88 26 LEU B N 1
ATOM 1006 C CA . LEU B 1 26 ? -7.688 13.891 5.238 1 97.88 26 LEU B CA 1
ATOM 1007 C C . LEU B 1 26 ? -9.086 14.297 5.707 1 97.88 26 LEU B C 1
ATOM 1009 O O . LEU B 1 26 ? -10.078 13.727 5.262 1 97.88 26 LEU B O 1
ATOM 1013 N N . GLU B 1 27 ? -9.133 15.297 6.641 1 96.19 27 GLU B N 1
ATOM 1014 C CA . GLU B 1 27 ? -10.422 15.852 7.07 1 96.19 27 GLU B CA 1
ATOM 1015 C C . GLU B 1 27 ? -11.172 16.469 5.898 1 96.19 27 GLU B C 1
ATOM 1017 O O . GLU B 1 27 ? -12.391 16.297 5.773 1 96.19 27 GLU B O 1
ATOM 1022 N N . GLY B 1 28 ? -10.453 17.141 5.055 1 95.31 28 GLY B N 1
ATOM 1023 C CA . GLY B 1 28 ? -11.055 17.719 3.863 1 95.31 28 GLY B CA 1
ATOM 1024 C C . GLY B 1 28 ? -11.617 16.672 2.914 1 95.31 28 GLY B C 1
ATOM 1025 O O . GLY B 1 28 ? -12.602 16.922 2.217 1 95.31 28 GLY B O 1
ATOM 1026 N N . PHE B 1 29 ? -10.977 15.5 2.846 1 96.88 29 PHE B N 1
ATOM 1027 C CA . PHE B 1 29 ? -11.398 14.422 1.958 1 96.88 29 PHE B CA 1
ATOM 1028 C C . PHE B 1 29 ? -12.742 13.852 2.402 1 96.88 29 PHE B C 1
ATOM 1030 O O . PHE B 1 29 ? -13.453 13.227 1.607 1 96.88 29 PHE B O 1
ATOM 1037 N N . LYS B 1 30 ? -13.07 14.047 3.637 1 93.62 30 LYS B N 1
ATOM 1038 C CA . LYS B 1 30 ? -14.305 13.477 4.172 1 93.62 30 LYS B CA 1
ATOM 1039 C C . LYS B 1 30 ? -15.531 14.102 3.504 1 93.62 30 LYS B C 1
ATOM 1041 O O . LYS B 1 30 ? -16.625 13.531 3.549 1 93.62 30 LYS B O 1
ATOM 1046 N N . ASN B 1 31 ? -15.383 15.242 2.914 1 93 31 ASN B N 1
ATOM 1047 C CA . ASN B 1 31 ? -16.484 15.945 2.266 1 93 31 ASN B CA 1
ATOM 1048 C C . ASN B 1 31 ? -16.672 15.492 0.822 1 93 31 ASN B C 1
ATOM 1050 O O . ASN B 1 31 ? -17.625 15.898 0.154 1 93 31 ASN B O 1
ATOM 1054 N N . LEU B 1 32 ? -15.828 14.656 0.316 1 95.94 32 LEU B N 1
ATOM 1055 C CA . LEU B 1 32 ? -15.906 14.109 -1.037 1 95.94 32 LEU B CA 1
ATOM 1056 C C . LEU B 1 32 ? -16.656 12.789 -1.047 1 95.94 32 LEU B C 1
ATOM 1058 O O . LEU B 1 32 ? -17 12.25 0.012 1 95.94 32 LEU B O 1
ATOM 1062 N N . ASN B 1 33 ? -16.969 12.305 -2.303 1 96.69 33 ASN B N 1
ATOM 1063 C CA . ASN B 1 33 ? -17.625 11.008 -2.438 1 96.69 33 ASN B CA 1
ATOM 1064 C C . ASN B 1 33 ? -16.656 9.859 -2.154 1 96.69 33 ASN B C 1
ATOM 1066 O O . ASN B 1 33 ? -15.906 9.438 -3.039 1 96.69 33 ASN B O 1
ATOM 1070 N N . GLN B 1 34 ? -16.797 9.305 -0.979 1 95 34 GLN B N 1
ATOM 1071 C CA . GLN B 1 34 ? -15.844 8.32 -0.464 1 95 34 GLN B CA 1
ATOM 1072 C C . GLN B 1 34 ? -15.945 7.004 -1.229 1 95 34 GLN B C 1
ATOM 1074 O O . GLN B 1 34 ? -15.07 6.141 -1.108 1 95 34 G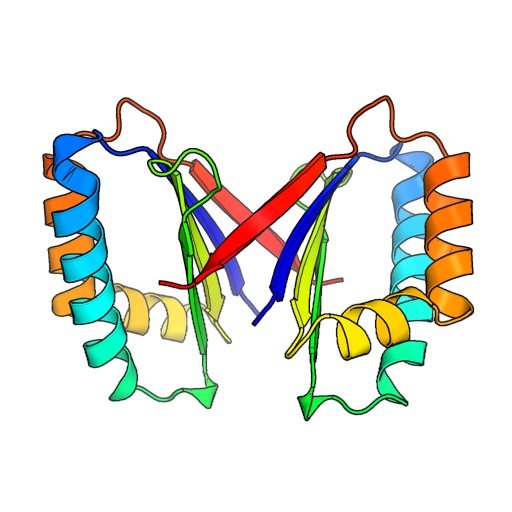LN B O 1
ATOM 1079 N N . SER B 1 35 ? -16.953 6.867 -2.012 1 96.5 35 SER B N 1
ATOM 1080 C CA . SER B 1 35 ? -17.125 5.621 -2.75 1 96.5 35 SER B CA 1
ATOM 1081 C C . SER B 1 35 ? -16.297 5.613 -4.023 1 96.5 35 SER B C 1
ATOM 1083 O O . SER B 1 35 ? -16.141 4.57 -4.664 1 96.5 35 SER 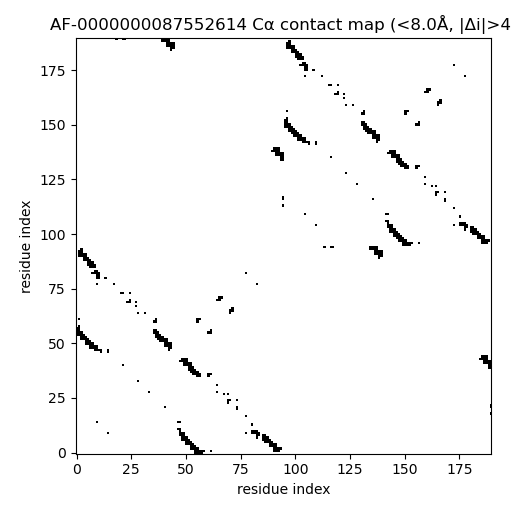B O 1
ATOM 1085 N N . THR B 1 36 ? -15.68 6.738 -4.348 1 98 36 THR B N 1
ATOM 1086 C CA . THR B 1 36 ? -15.039 6.859 -5.652 1 98 36 THR B CA 1
ATOM 1087 C C . THR B 1 36 ? -13.523 6.781 -5.52 1 98 36 THR B C 1
ATOM 1089 O O . THR B 1 36 ? -12.812 6.703 -6.52 1 98 36 THR B O 1
ATOM 1092 N N . PHE B 1 37 ? -13.031 6.785 -4.285 1 98.38 37 PHE B N 1
ATOM 1093 C CA . PHE B 1 37 ? -11.594 6.703 -4.066 1 98.38 37 PHE B CA 1
ATOM 1094 C C . PHE B 1 37 ? -11.289 6.211 -2.656 1 98.38 37 PHE B C 1
ATOM 1096 O O . PHE B 1 37 ? -12.18 6.164 -1.804 1 98.38 37 PHE B O 1
ATOM 1103 N N . GLU B 1 38 ? -10.094 5.766 -2.461 1 97.38 38 GLU B N 1
ATOM 1104 C CA . GLU B 1 38 ? -9.508 5.41 -1.172 1 97.38 38 GLU B CA 1
ATOM 1105 C C . GLU B 1 38 ? -8.156 6.09 -0.979 1 97.38 38 GLU B C 1
ATOM 1107 O O . GLU B 1 38 ? -7.352 6.164 -1.911 1 97.38 38 GLU B O 1
ATOM 1112 N N . TYR B 1 39 ? -7.984 6.66 0.203 1 98.38 39 TYR B N 1
ATOM 1113 C CA . TYR B 1 39 ? -6.738 7.348 0.518 1 98.38 39 TYR B CA 1
ATOM 1114 C C . TYR B 1 39 ? -6.312 7.082 1.957 1 98.38 39 TYR B C 1
ATOM 1116 O O . TYR B 1 39 ? -7.023 7.449 2.898 1 98.38 39 TYR B O 1
ATOM 1124 N N . LYS B 1 40 ? -5.152 6.469 2.109 1 98 40 LYS B N 1
ATOM 1125 C CA . LYS B 1 40 ? -4.594 6.18 3.428 1 98 40 LYS B CA 1
ATOM 1126 C C . LYS B 1 40 ? -3.146 6.645 3.529 1 98 40 LYS B C 1
ATOM 1128 O O . LYS B 1 40 ? -2.387 6.547 2.564 1 98 40 LYS B O 1
ATOM 1133 N N . VAL B 1 41 ? -2.889 7.109 4.676 1 98.81 41 VAL B N 1
ATOM 1134 C CA . VAL B 1 41 ? -1.528 7.59 4.891 1 98.81 41 VAL B CA 1
ATOM 1135 C C . VAL B 1 41 ? -0.906 6.867 6.082 1 98.81 41 VAL B C 1
ATOM 1137 O O . VAL B 1 41 ? -1.556 6.688 7.117 1 98.81 41 VAL B O 1
ATOM 1140 N N . TYR B 1 42 ? 0.349 6.496 5.898 1 98.81 42 TYR B N 1
ATOM 1141 C CA . TYR B 1 42 ? 1.088 5.766 6.922 1 98.81 42 TYR B CA 1
ATOM 1142 C C . TYR B 1 42 ? 2.457 6.395 7.156 1 98.81 42 TYR B C 1
ATOM 1144 O O . TYR B 1 42 ? 2.934 7.184 6.34 1 98.81 42 TYR B O 1
ATOM 1152 N N . ILE B 1 43 ? 2.99 6.066 8.281 1 98.62 43 ILE B N 1
ATOM 1153 C CA . ILE B 1 43 ? 4.398 6.332 8.555 1 98.62 43 ILE B CA 1
ATOM 1154 C C . ILE B 1 43 ? 5.133 5.02 8.82 1 98.62 43 ILE B C 1
ATOM 1156 O O . ILE B 1 43 ? 4.602 4.129 9.484 1 98.62 43 ILE B O 1
ATOM 1160 N N . LYS B 1 44 ? 6.328 4.902 8.25 1 98 44 LYS B N 1
ATOM 1161 C CA . LYS B 1 44 ? 7.113 3.68 8.391 1 98 44 LYS B CA 1
ATOM 1162 C C . LYS B 1 44 ? 7.801 3.627 9.758 1 98 44 LYS B C 1
ATOM 1164 O O . LYS B 1 44 ? 7.727 4.582 10.531 1 98 44 LYS B O 1
ATOM 1169 N N . GLU B 1 45 ? 8.414 2.562 10.031 1 97.25 45 GLU B N 1
ATOM 1170 C CA . GLU B 1 45 ? 9 2.293 11.344 1 97.25 45 GLU B CA 1
ATOM 1171 C C . GLU B 1 45 ? 10.141 3.256 11.648 1 97.25 45 GLU B C 1
ATOM 1173 O O . GLU B 1 45 ? 10.43 3.535 12.82 1 97.25 45 GLU B O 1
ATOM 1178 N N . ASP B 1 46 ? 10.828 3.816 10.594 1 97.38 46 ASP B N 1
ATOM 1179 C CA . ASP B 1 46 ? 11.945 4.723 10.812 1 97.38 46 ASP B CA 1
ATOM 1180 C C . ASP B 1 46 ? 11.477 6.055 11.391 1 97.38 46 ASP B C 1
ATOM 1182 O O . ASP B 1 46 ? 12.281 6.867 11.844 1 97.38 46 ASP B O 1
ATOM 1186 N N . GLY B 1 47 ? 10.211 6.328 11.32 1 97.44 47 GLY B N 1
ATOM 1187 C CA . GLY B 1 47 ? 9.602 7.488 11.945 1 97.44 47 GLY B CA 1
ATOM 1188 C C . GLY B 1 47 ? 9.703 8.742 11.102 1 97.44 47 GLY B C 1
ATOM 1189 O O . GLY B 1 47 ? 9.25 9.812 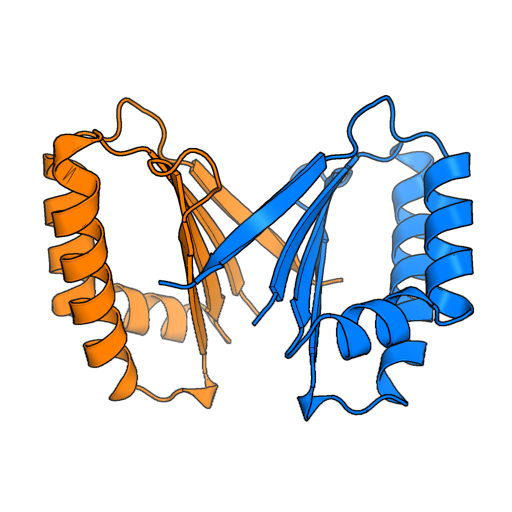11.516 1 97.44 47 GLY B O 1
ATOM 1190 N N . VAL B 1 48 ? 10.336 8.625 9.883 1 98.06 48 VAL B N 1
ATOM 1191 C CA . VAL B 1 48 ? 10.539 9.836 9.094 1 98.06 48 VAL B CA 1
ATOM 1192 C C . VAL B 1 48 ? 10.062 9.609 7.664 1 98.06 48 VAL B C 1
ATOM 1194 O O . VAL B 1 48 ? 9.93 10.555 6.887 1 98.06 48 VAL B O 1
ATOM 1197 N N . THR B 1 49 ? 9.789 8.359 7.238 1 98.44 49 THR B N 1
ATOM 1198 C CA . THR B 1 49 ? 9.32 8.039 5.895 1 98.44 49 THR B CA 1
ATOM 1199 C C . THR B 1 49 ? 7.812 7.824 5.883 1 98.44 49 THR B C 1
ATOM 1201 O O . THR B 1 49 ? 7.289 7.016 6.652 1 98.44 49 THR B O 1
ATOM 1204 N N . PHE B 1 50 ? 7.152 8.602 5.023 1 98.75 50 PHE B N 1
ATOM 1205 C CA . PHE B 1 50 ? 5.703 8.531 4.891 1 98.75 50 PHE B CA 1
ATOM 1206 C C . PHE B 1 50 ? 5.309 7.801 3.613 1 98.75 50 PHE B C 1
ATOM 1208 O O . PHE B 1 50 ? 6.035 7.848 2.617 1 98.75 50 PHE B O 1
ATOM 1215 N N . LEU B 1 51 ? 4.242 7.105 3.723 1 98.88 51 LEU B N 1
ATOM 1216 C CA . LEU B 1 51 ? 3.674 6.375 2.594 1 98.88 51 LEU B CA 1
ATOM 1217 C C . LEU B 1 51 ? 2.205 6.734 2.396 1 98.88 51 LEU B C 1
ATOM 1219 O O . LEU B 1 51 ? 1.399 6.598 3.32 1 98.88 51 LEU B O 1
ATOM 1223 N N . HIS B 1 52 ? 1.856 7.297 1.248 1 98.88 52 HIS B N 1
ATOM 1224 C CA . HIS B 1 52 ? 0.481 7.543 0.827 1 98.88 52 HIS B CA 1
ATOM 1225 C C . HIS B 1 52 ? -0.013 6.438 -0.104 1 98.88 52 HIS B C 1
ATOM 1227 O O . HIS B 1 52 ? 0.563 6.219 -1.173 1 98.88 52 HIS B O 1
ATOM 1233 N N . TYR B 1 53 ? -1.016 5.742 0.369 1 98.69 53 TYR B N 1
ATOM 1234 C CA . TYR B 1 53 ? -1.706 4.742 -0.437 1 98.69 53 TYR B CA 1
ATOM 1235 C C . TYR B 1 53 ? -3.023 5.289 -0.973 1 98.69 53 TYR B C 1
ATOM 1237 O O . TYR B 1 53 ? -3.871 5.75 -0.204 1 98.69 53 TYR B O 1
ATOM 1245 N N . SER B 1 54 ? -3.166 5.207 -2.402 1 98.56 54 SER B N 1
ATOM 1246 C CA . SER B 1 54 ? -4.398 5.77 -2.949 1 98.56 54 SER B CA 1
ATOM 1247 C C . SER B 1 54 ? -4.91 4.941 -4.121 1 98.56 54 SER B C 1
ATOM 1249 O O . SER B 1 54 ? -4.121 4.387 -4.891 1 98.56 54 SER B O 1
ATOM 1251 N N . ASN B 1 55 ? -6.211 4.824 -4.203 1 98.25 55 ASN B N 1
ATOM 1252 C CA . ASN B 1 55 ? -6.949 4.246 -5.32 1 98.25 55 ASN B CA 1
ATOM 1253 C C . ASN B 1 55 ? -8.047 5.184 -5.809 1 98.25 55 ASN B C 1
ATOM 1255 O O . ASN B 1 55 ? -8.75 5.801 -5.004 1 98.25 55 ASN B O 1
ATOM 1259 N N . TYR B 1 56 ? -8.172 5.289 -7.121 1 98.5 56 TYR B N 1
ATOM 1260 C CA . TYR B 1 56 ? -9.203 6.109 -7.746 1 98.5 56 TYR B CA 1
ATOM 1261 C C . TYR B 1 56 ? -9.969 5.312 -8.797 1 98.5 56 TYR B C 1
ATOM 1263 O O . TYR B 1 56 ? -9.375 4.543 -9.562 1 98.5 56 TYR B O 1
ATOM 1271 N N . ILE B 1 57 ? -11.312 5.582 -8.961 1 98 57 ILE B N 1
ATOM 1272 C CA . ILE B 1 57 ? -12.125 4.82 -9.898 1 98 57 ILE B CA 1
ATOM 1273 C C . ILE B 1 57 ? -11.758 5.211 -11.328 1 98 57 ILE B C 1
ATOM 1275 O O . ILE B 1 57 ? -11.969 4.434 -12.266 1 98 57 ILE B O 1
ATOM 1279 N N . ASN B 1 58 ? -11.367 6.438 -11.5 1 97.69 58 ASN B N 1
ATOM 1280 C CA . ASN B 1 58 ? -10.922 6.918 -12.797 1 97.69 58 ASN B CA 1
ATOM 1281 C C . ASN B 1 58 ? -10.078 8.188 -12.664 1 97.69 58 ASN B C 1
ATOM 1283 O O . ASN B 1 58 ? -9.867 8.688 -11.562 1 97.69 58 ASN B O 1
ATOM 1287 N N . LYS B 1 59 ? -9.539 8.617 -13.789 1 97 59 LYS B N 1
ATOM 1288 C CA . LYS B 1 59 ? -8.609 9.75 -13.812 1 97 59 LYS B CA 1
ATOM 1289 C C . LYS B 1 59 ? -9.297 11.031 -13.359 1 97 59 LYS B C 1
ATOM 1291 O O . LYS B 1 59 ? -8.672 11.891 -12.734 1 97 59 LYS B O 1
ATOM 1296 N N . GLU B 1 60 ? -10.539 11.148 -13.688 1 97.81 60 GLU B N 1
ATOM 1297 C CA . GLU B 1 60 ? -11.289 12.344 -13.305 1 97.81 60 GLU B CA 1
ATOM 1298 C C . GLU B 1 60 ? -11.375 12.477 -11.789 1 97.81 60 GLU B C 1
ATOM 1300 O O . GLU B 1 60 ? -11.141 13.562 -11.242 1 97.81 60 GLU B O 1
ATOM 1305 N N . ILE B 1 61 ? -11.664 11.414 -11.133 1 97.88 61 ILE B N 1
ATOM 1306 C CA . ILE B 1 61 ? -11.766 11.406 -9.68 1 97.88 61 ILE B CA 1
ATOM 1307 C C . ILE B 1 61 ? -10.391 11.68 -9.07 1 97.88 61 ILE B C 1
ATOM 1309 O O . ILE B 1 61 ? -10.273 12.445 -8.109 1 97.88 61 ILE B O 1
ATOM 1313 N N . GLN B 1 62 ? -9.367 11.094 -9.602 1 98.06 62 GLN B N 1
ATOM 1314 C CA . GLN B 1 62 ? -8.016 11.367 -9.133 1 98.06 62 GLN B CA 1
ATOM 1315 C C . GLN B 1 62 ? -7.711 12.867 -9.172 1 98.06 62 GLN B C 1
ATOM 1317 O O . GLN B 1 62 ? -7.211 13.43 -8.195 1 98.06 62 GLN B O 1
ATOM 1322 N N . HIS B 1 63 ? -7.973 13.438 -10.312 1 97.62 63 HIS B N 1
ATOM 1323 C CA . HIS B 1 63 ? -7.734 14.867 -10.484 1 97.62 63 HIS B CA 1
ATOM 1324 C C . HIS B 1 63 ? -8.516 15.688 -9.461 1 97.62 63 HIS B C 1
ATOM 1326 O O . HIS B 1 63 ? -7.977 16.625 -8.859 1 97.62 63 HIS B O 1
ATOM 1332 N N . GLU B 1 64 ? -9.758 15.352 -9.297 1 97.31 64 GLU B N 1
ATOM 1333 C CA . GLU B 1 64 ? -10.609 16.062 -8.352 1 97.31 64 GLU B CA 1
ATOM 1334 C C . GLU B 1 64 ? -10.039 15.992 -6.934 1 97.31 64 GLU B C 1
ATOM 1336 O O . GLU B 1 64 ? -9.922 17.016 -6.258 1 97.31 64 GLU B O 1
ATOM 1341 N N . VAL B 1 65 ? -9.656 14.805 -6.48 1 97.88 65 VAL B N 1
ATOM 1342 C CA . VAL B 1 65 ? -9.164 14.586 -5.125 1 97.88 65 VAL B CA 1
ATOM 1343 C C . VAL B 1 65 ? -7.852 15.344 -4.926 1 97.88 65 VAL B C 1
ATOM 1345 O O . VAL B 1 65 ? -7.684 16.047 -3.932 1 97.88 65 VAL B O 1
ATOM 1348 N N . LEU B 1 66 ? -6.992 15.305 -5.906 1 97.19 66 LEU B N 1
ATOM 1349 C CA . LEU B 1 66 ? -5.652 15.867 -5.785 1 97.19 66 LEU B CA 1
ATOM 1350 C C . LEU B 1 66 ? -5.684 17.391 -5.961 1 97.19 66 LEU B C 1
ATOM 1352 O O . LEU B 1 66 ? -4.684 18.062 -5.719 1 97.19 66 LEU B O 1
ATOM 1356 N N . ASN B 1 67 ? -6.863 17.938 -6.297 1 96.62 67 ASN B N 1
ATOM 1357 C CA . ASN B 1 67 ? -6.969 19.375 -6.516 1 96.62 67 ASN B CA 1
ATOM 1358 C C . ASN B 1 67 ? -7.746 20.062 -5.398 1 96.62 67 ASN B C 1
ATOM 1360 O O . ASN B 1 67 ? -8.117 21.234 -5.516 1 96.62 67 ASN B O 1
ATOM 1364 N N . THR B 1 68 ? -8.023 19.359 -4.398 1 97.19 68 THR B N 1
ATOM 1365 C CA . THR B 1 68 ? -8.617 20.016 -3.238 1 97.19 68 THR B CA 1
ATOM 1366 C C . THR B 1 68 ? -7.641 21.016 -2.625 1 97.19 68 THR B C 1
ATOM 1368 O O . THR B 1 68 ? -6.438 20.766 -2.562 1 97.19 68 THR B O 1
ATOM 1371 N N . PRO B 1 69 ? -8.148 22.141 -2.164 1 96.88 69 PRO B N 1
ATOM 1372 C CA . PRO B 1 69 ? -7.262 23.172 -1.619 1 96.88 69 PRO B CA 1
ATOM 1373 C C . PRO B 1 69 ? -6.398 22.656 -0.47 1 96.88 69 PRO B C 1
ATOM 1375 O O . PRO B 1 69 ? -5.199 22.953 -0.414 1 96.88 69 PRO B O 1
ATOM 1378 N N . SER B 1 70 ? -6.98 21.938 0.398 1 96.81 70 SER B N 1
ATOM 1379 C CA . SER B 1 70 ? -6.238 21.438 1.547 1 96.81 70 SER B CA 1
ATOM 1380 C C . SER B 1 70 ? -5.117 20.5 1.111 1 96.81 70 SER B C 1
ATOM 1382 O O . SER B 1 70 ? -4.027 20.516 1.69 1 96.81 70 SER B O 1
ATOM 1384 N N . PHE B 1 71 ? -5.324 19.641 0.147 1 98.38 71 PHE B N 1
ATOM 1385 C CA . PHE B 1 71 ? -4.301 18.734 -0.343 1 98.38 71 PHE B CA 1
ATOM 1386 C C . PHE B 1 71 ? -3.176 19.5 -1.031 1 98.38 71 PHE B C 1
ATOM 1388 O O . PHE B 1 71 ? -1.998 19.203 -0.819 1 98.38 71 PHE B O 1
ATOM 1395 N N . LYS B 1 72 ? -3.541 20.484 -1.827 1 98.06 72 LYS B N 1
ATOM 1396 C CA . LYS B 1 72 ? -2.537 21.312 -2.486 1 98.06 72 LYS B CA 1
ATOM 1397 C C . LYS B 1 72 ? -1.667 22.031 -1.463 1 98.06 72 LYS B C 1
ATOM 1399 O O . LYS B 1 72 ? -0.453 22.156 -1.644 1 98.06 72 LYS B O 1
ATOM 1404 N N . ASP B 1 73 ? -2.291 22.562 -0.47 1 98.12 73 ASP B N 1
ATOM 1405 C CA . ASP B 1 73 ? -1.544 23.219 0.599 1 98.12 73 ASP B CA 1
ATOM 1406 C C . ASP B 1 73 ? -0.572 22.25 1.264 1 98.12 73 ASP B C 1
ATOM 1408 O O . ASP B 1 73 ? 0.582 22.594 1.524 1 98.12 73 ASP B O 1
ATOM 1412 N N . PHE B 1 74 ? -1.021 21 1.543 1 98.62 74 PHE B N 1
ATOM 1413 C CA . PHE B 1 74 ? -0.155 19.969 2.102 1 98.62 74 PHE B CA 1
ATOM 1414 C C . PHE B 1 74 ? 1.039 19.719 1.189 1 98.62 74 PHE B C 1
ATOM 1416 O O . PHE B 1 74 ? 2.18 19.656 1.652 1 98.62 74 PHE B O 1
ATOM 1423 N N . GLN B 1 75 ? 0.752 19.5 -0.117 1 98.06 75 GLN B N 1
ATOM 1424 C CA . GLN B 1 75 ? 1.83 19.219 -1.057 1 98.06 75 GLN B CA 1
ATOM 1425 C C . GLN B 1 75 ? 2.871 20.328 -1.057 1 98.06 75 GLN B C 1
ATOM 1427 O O . GLN B 1 75 ? 4.074 20.062 -1.04 1 98.06 75 GLN B O 1
ATOM 1432 N N . ARG B 1 76 ? 2.381 21.578 -1.034 1 98.06 76 ARG B N 1
ATOM 1433 C CA . ARG B 1 76 ? 3.273 22.734 -1.028 1 98.06 76 ARG B CA 1
ATOM 1434 C C . ARG B 1 76 ? 4.16 22.734 0.213 1 98.06 76 ARG B C 1
ATOM 1436 O O . ARG B 1 76 ? 5.383 22.859 0.109 1 98.06 76 ARG B O 1
ATOM 1443 N N . LEU B 1 77 ? 3.551 22.625 1.353 1 98.12 77 LEU B N 1
ATOM 1444 C CA . LEU B 1 77 ? 4.281 22.641 2.615 1 98.12 77 LEU B CA 1
ATOM 1445 C C . LEU B 1 77 ? 5.277 21.484 2.682 1 98.12 77 LEU B C 1
ATOM 1447 O O . LEU B 1 77 ? 6.418 21.672 3.117 1 98.12 77 LEU B O 1
ATOM 1451 N N . ARG B 1 78 ? 4.867 20.281 2.287 1 98.31 78 ARG B N 1
ATOM 1452 C CA . ARG B 1 78 ? 5.73 19.109 2.24 1 98.31 78 ARG B CA 1
ATOM 1453 C C . ARG B 1 78 ? 6.945 19.359 1.354 1 98.31 78 ARG B C 1
ATOM 1455 O O . ARG B 1 78 ? 8.078 19.094 1.758 1 98.31 78 ARG B O 1
ATOM 1462 N N . ASP B 1 79 ? 6.711 19.906 0.18 1 96.81 79 ASP B N 1
ATOM 1463 C CA . ASP B 1 79 ? 7.789 20.156 -0.772 1 96.81 79 ASP B CA 1
ATOM 1464 C C . ASP B 1 79 ? 8.75 21.219 -0.241 1 96.81 79 ASP B C 1
ATOM 1466 O O . ASP B 1 79 ? 9.969 21.094 -0.415 1 96.81 79 ASP B O 1
ATOM 1470 N N . GLU B 1 80 ? 8.25 22.203 0.406 1 96.5 80 GLU B N 1
ATOM 1471 C CA . GLU B 1 80 ? 9.055 23.297 0.936 1 96.5 80 GLU B CA 1
ATOM 1472 C C . GLU B 1 80 ? 9.914 22.844 2.107 1 96.5 80 GLU B C 1
ATOM 1474 O O . GLU B 1 80 ? 10.938 23.453 2.416 1 96.5 80 GLU B O 1
ATOM 1479 N N . SER B 1 81 ? 9.453 21.844 2.783 1 94.88 81 SER B N 1
ATOM 1480 C CA . SER B 1 81 ? 10.195 21.328 3.934 1 94.88 81 SER B CA 1
ATOM 1481 C C . SER B 1 81 ? 11.492 20.656 3.504 1 94.88 81 SER B C 1
ATOM 1483 O O . SER B 1 81 ? 12.43 20.531 4.301 1 94.88 81 SER B O 1
ATOM 1485 N N . GLY B 1 82 ? 11.531 20.156 2.242 1 92.38 82 GLY B N 1
ATOM 1486 C CA . GLY B 1 82 ? 12.719 19.484 1.738 1 92.38 82 GLY B CA 1
ATOM 1487 C C . GLY B 1 82 ? 12.633 17.969 1.852 1 92.38 82 GLY B C 1
ATOM 1488 O O . GLY B 1 82 ? 12.656 17.422 2.957 1 92.38 82 GLY B O 1
ATOM 1489 N N . LEU B 1 83 ? 12.578 17.188 0.781 1 93.19 83 LEU B N 1
ATOM 1490 C CA . LEU B 1 83 ? 12.359 15.742 0.745 1 93.19 83 LEU B CA 1
ATOM 1491 C C . LEU B 1 83 ? 13.656 15.008 0.418 1 93.19 83 LEU B C 1
ATOM 1493 O O . LEU B 1 83 ? 13.68 13.773 0.365 1 93.19 83 LEU B O 1
ATOM 1497 N N . GLN B 1 84 ? 14.75 15.805 0.379 1 86.25 84 GLN B N 1
ATOM 1498 C CA . GLN B 1 84 ? 16.062 15.219 0.116 1 86.25 84 GLN B CA 1
ATOM 1499 C C . GLN B 1 84 ? 15.984 14.203 -1.019 1 86.25 84 GLN B C 1
ATOM 1501 O O . GLN B 1 84 ? 16.484 13.078 -0.885 1 86.25 84 GLN B O 1
ATOM 1506 N N . ASP B 1 85 ? 15.281 14.383 -2.078 1 91.19 85 ASP B N 1
ATOM 1507 C CA . ASP B 1 85 ? 15.133 13.562 -3.275 1 91.19 85 ASP B CA 1
ATOM 1508 C C . ASP B 1 85 ? 14.578 12.188 -2.932 1 91.19 85 ASP B C 1
ATOM 1510 O O . ASP B 1 85 ? 14.961 11.18 -3.539 1 91.19 85 ASP B O 1
ATOM 1514 N N . SER B 1 86 ? 13.758 12.141 -1.957 1 95.94 86 SER B N 1
ATOM 1515 C CA . SER B 1 86 ? 13.227 10.859 -1.494 1 95.94 86 SER B CA 1
ATOM 1516 C C . SER B 1 86 ? 11.859 10.578 -2.113 1 95.94 86 SER B C 1
ATOM 1518 O O . SER B 1 86 ? 11.352 9.453 -2.018 1 95.94 86 SER B O 1
ATOM 1520 N N . HIS B 1 87 ? 11.305 11.578 -2.742 1 97.19 87 HIS B N 1
ATOM 1521 C CA . HIS B 1 87 ? 9.945 11.453 -3.25 1 97.19 87 HIS B CA 1
ATOM 1522 C C . HIS B 1 87 ? 9.859 10.406 -4.363 1 97.19 87 HIS B C 1
ATOM 1524 O O . HIS B 1 87 ? 10.547 10.523 -5.379 1 97.19 87 HIS B O 1
ATOM 1530 N N . LYS B 1 88 ? 9.117 9.414 -4.184 1 97.38 88 LYS B N 1
ATOM 1531 C CA . LYS B 1 88 ? 8.922 8.328 -5.145 1 97.38 88 LYS B CA 1
ATOM 1532 C C . LYS B 1 88 ? 7.441 8.07 -5.391 1 97.38 88 LYS B C 1
ATOM 1534 O O . LYS B 1 88 ? 6.652 7.984 -4.441 1 97.38 88 LYS B O 1
ATOM 1539 N N . VAL B 1 89 ? 7.039 8.023 -6.598 1 97.69 89 VAL B N 1
ATOM 1540 C CA . VAL B 1 89 ? 5.68 7.695 -7.016 1 97.69 89 VAL B CA 1
ATOM 1541 C C . VAL B 1 89 ? 5.676 6.367 -7.766 1 97.69 89 VAL B C 1
ATOM 1543 O O . VAL B 1 89 ? 6.445 6.176 -8.711 1 97.69 89 VAL B O 1
ATOM 1546 N N . GLU B 1 90 ? 4.855 5.508 -7.332 1 98.12 90 GLU B N 1
ATOM 1547 C CA . GLU B 1 90 ? 4.688 4.227 -8.016 1 98.12 90 GLU B CA 1
ATOM 1548 C C . GLU B 1 90 ? 3.234 4.012 -8.43 1 98.12 90 GLU B C 1
ATOM 1550 O O . GLU B 1 90 ? 2.324 4.113 -7.602 1 98.12 90 GLU B O 1
ATOM 1555 N N . VAL B 1 91 ? 3.072 3.658 -9.688 1 97.19 91 VAL B N 1
ATOM 1556 C CA . VAL B 1 91 ? 1.767 3.254 -10.203 1 97.19 91 VAL B CA 1
ATOM 1557 C C . VAL B 1 91 ? 1.662 1.729 -10.203 1 97.19 91 VAL B C 1
ATOM 1559 O O . VAL B 1 91 ? 2.582 1.038 -10.641 1 97.19 91 VAL B O 1
ATOM 1562 N N . LEU B 1 92 ? 0.564 1.279 -9.68 1 97.88 92 LEU B N 1
ATOM 1563 C CA . LEU B 1 92 ? 0.403 -0.155 -9.469 1 97.88 92 LEU B CA 1
ATOM 1564 C C . LEU B 1 92 ? -0.742 -0.704 -10.312 1 97.88 92 LEU B C 1
ATOM 1566 O O . LEU B 1 92 ? -1.736 -0.012 -10.547 1 97.88 92 LEU B O 1
ATOM 1570 N N . GLN B 1 93 ? -0.605 -1.919 -10.727 1 97.38 93 GLN B N 1
ATOM 1571 C CA . GLN B 1 93 ? -1.68 -2.621 -11.422 1 97.38 93 GLN B CA 1
ATOM 1572 C C . GLN B 1 93 ? -2.275 -3.719 -10.539 1 97.38 93 GLN B C 1
ATOM 1574 O O . GLN B 1 93 ? -1.554 -4.598 -10.062 1 97.38 93 GLN B O 1
ATOM 1579 N N . SER B 1 94 ? -3.609 -3.664 -10.367 1 96.88 94 SER B N 1
ATOM 1580 C CA . SER B 1 94 ? -4.285 -4.629 -9.508 1 96.88 94 SER B CA 1
ATOM 1581 C C . SER B 1 94 ? -4.27 -6.023 -10.133 1 96.88 94 SER B C 1
ATOM 1583 O O . SER B 1 94 ? -4.438 -6.176 -11.344 1 96.88 94 SER B O 1
ATOM 1585 N N . ILE B 1 95 ? -4.094 -7.004 -9.258 1 95.94 95 ILE B N 1
ATOM 1586 C CA . ILE B 1 95 ? -4.207 -8.398 -9.664 1 95.94 95 ILE B CA 1
ATOM 1587 C C . ILE B 1 95 ? -5.574 -8.945 -9.258 1 95.94 95 ILE B C 1
ATOM 1589 O O . ILE B 1 95 ? -5.984 -8.805 -8.102 1 95.94 95 ILE B O 1
#

Solvent-accessible surface area (backbone atoms only — not comparable to full-atom values): 10164 Å² total; per-residue (Å²): 109,47,34,40,40,37,35,34,36,49,50,73,89,44,39,69,58,49,53,52,40,50,52,54,23,55,58,57,52,68,78,48,71,64,88,46,44,48,79,48,42,29,35,37,82,85,64,34,37,37,37,40,42,36,38,20,63,40,70,68,52,43,52,54,60,63,61,33,67,54,43,44,51,36,53,50,53,54,58,70,69,43,38,82,88,41,70,42,80,43,61,39,41,81,110,112,46,34,38,40,36,35,34,36,49,49,74,89,46,40,66,58,48,53,52,42,50,51,53,25,54,58,58,52,68,78,48,71,65,89,46,42,49,79,46,45,29,35,37,83,86,66,33,36,36,37,39,41,37,37,19,62,41,72,68,52,43,52,55,61,63,60,33,66,53,41,44,51,36,53,51,54,54,59,72,70,44,38,83,88,40,70,44,78,42,62,41,42,82,108

InterPro domains:
  IPR011008 Dimeric alpha-beta barrel [SSF54909] (1-79)

Nearest PDB structures (foldseek):
  4hl9-assembly4_H  TM=8.675E-01  e=1.464E-07  Rhodospirillum rubrum ATCC 11170
  4dpo-assembly1_B  TM=8.500E-01  e=1.697E-06  Methanosarcina mazei Go1
  2gff-assembly1_A  TM=8.597E-01  e=5.230E-06  Yersinia pestis
  2omo-assembly4_E  TM=8.477E-01  e=3.340E-05  Nitrosomonas europaea
  5b0b-assembly2_D  TM=7.042E-01  e=2.969E-04  Cannabis sativa

Radius of gyration: 17.51 Å; Cα contacts (8 Å, |Δi|>4): 323; chains: 2; bounding box: 34×47×32 Å

Sequence 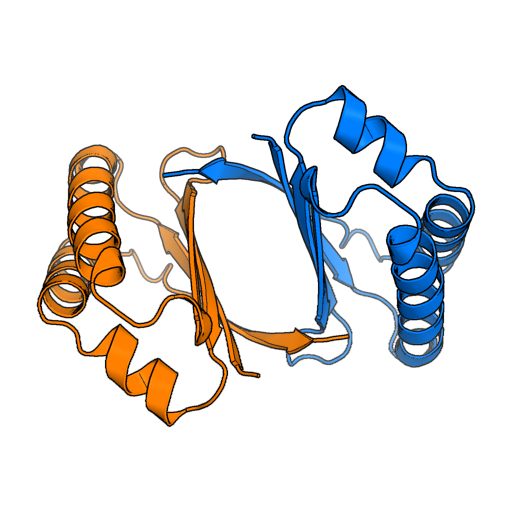(190 aa):
MINVIVTYTVKPEFVSENKTNIRKFLEGFKNLNQSTFEYKVYIKEDGVTFLHYSNYINKEIQHEVLNTPSFKDFQRLRDESGLQDSHKVEVLQSIMINVIVTYTVKPEFVSENKTNIRKFLEGFKNLNQSTFEYKVYIKEDGVTFLHYSNYINKEIQHEVLNTPSFKDFQRLRDESGLQDSHKVEVLQSI

Foldseek 3Di:
DWKKKKKFFFDPVCLVVLVVLVVQLVVVCVPDDCVFKDWDKDDDPVSGMIMIIMDGNDPVRVVVSCPDPSNVVSVVVRVVRPRVPGIDMDIDDDD/DWKKKKKFFFDPVCLVVLVVLVVQLVVVCVPDDCVFKDWDKDDDPVSGMIMIIMDGNDPVRVVVSCPDPSNVVSVVVRVVRPRVPGIDMDIDDDD

Organism: NCBI:txid2305228

Secondary structure (DSSP, 8-state):
-EEEEEEEE--GGGHHHHHHHHHHHHHHHTTS-TTSEEEEEEE-TTSSEEEEEEEESSHHHHHHHHT-HHHHHHHHHHHHH--TT--EEEEEEE-/-EEEEEEEE--GGGHHHHHHHHHHHHHHHTTS-TTSEEEEEEE-TTSSEEEEEEEESSHHHHHHHHT-HHHHHHHHHHHHH--TT--EEEEEEE-